Protein AF-A0A1G3ZLN4-F1 (afdb_monomer_lite)

Radius of gyration: 20.68 Å; chains: 1; bounding box: 57×43×52 Å

Secondary structure (DSSP, 8-state):
-PPPP---TTTS---S---EEEEEETT--EEEEEE-TT-S--SB-TT---EEEEEEEEB---TT--S--SSBPTT--EEEEEEEEPBEEEE--TTSEE-TT-EEEETTEEEEE-S-SSEE-SS-TTT-TTEEEE-SSEEEEEE-TTTTTT-SS--BTTB-EEEEEEEEEEPSP-SS---EEEEEEEEEEEE--TTTTSPP-

Foldseek 3Di:
DDDPPCPDPVVPPCLDQFAAPAEAEQLDKDKDKDFDPPDQAPADDPVADKDKWKKWFFAPADPPDPDAGSGGDDVTDIDTWDKAHAHEPEADDQAFFDAARYWHDDPNWIWGFHHDGRDRHPDDLVGDPRIDTDGRRMIMTIDGSCNCVPGPDDADAVRKTKIKMWIKIWGDDDPPDIDIDTPDIHMYIYHYDPCSVPDDD

pLDDT: mean 89.81, std 12.66, range [27.52, 98.12]

Structure (mmCIF, N/CA/C/O backbone):
data_AF-A0A1G3ZLN4-F1
#
_entry.id   AF-A0A1G3ZLN4-F1
#
loop_
_atom_site.group_PDB
_atom_site.id
_atom_site.type_symbol
_atom_site.label_atom_id
_atom_site.label_alt_id
_atom_site.label_comp_id
_atom_site.label_asym_id
_atom_site.label_entity_id
_atom_site.label_seq_id
_atom_site.pdbx_PDB_ins_code
_atom_site.Cartn_x
_atom_site.Cartn_y
_atom_site.Cartn_z
_atom_site.occupancy
_atom_site.B_iso_or_equiv
_atom_site.auth_seq_id
_atom_site.auth_comp_id
_atom_site.auth_asym_id
_atom_site.auth_atom_id
_atom_site.pdbx_PDB_model_num
ATOM 1 N N . MET A 1 1 ? -14.145 9.740 -13.267 1.00 36.47 1 MET A N 1
ATOM 2 C CA . MET A 1 1 ? -14.810 9.042 -12.143 1.00 36.47 1 MET A CA 1
ATOM 3 C C . MET A 1 1 ? -16.168 9.680 -11.892 1.00 36.47 1 MET A C 1
ATOM 5 O O . MET A 1 1 ? -16.215 10.795 -11.383 1.00 36.47 1 MET A O 1
ATOM 9 N N . SER A 1 2 ? -17.258 9.022 -12.290 1.00 27.52 2 SER A N 1
ATOM 10 C CA . SER A 1 2 ? -18.607 9.430 -11.889 1.00 27.52 2 SER A CA 1
ATOM 11 C C . SER A 1 2 ? -18.770 9.134 -10.403 1.00 27.52 2 SER A C 1
ATOM 13 O O . SER A 1 2 ? -18.659 7.986 -9.977 1.00 27.52 2 SER A O 1
ATOM 15 N N . ARG A 1 3 ? -18.984 10.174 -9.606 1.00 48.78 3 ARG A N 1
ATOM 16 C CA . ARG A 1 3 ? -19.384 10.016 -8.208 1.00 48.78 3 ARG A CA 1
ATOM 17 C C . ARG A 1 3 ? -20.861 9.608 -8.211 1.00 48.78 3 ARG A C 1
ATOM 19 O O . ARG A 1 3 ? -21.614 10.122 -9.039 1.00 48.78 3 ARG A O 1
ATOM 26 N N . SER A 1 4 ? -21.250 8.673 -7.344 1.00 50.22 4 SER A N 1
ATOM 27 C CA . SER A 1 4 ? -22.660 8.319 -7.129 1.00 50.22 4 SER A CA 1
ATOM 28 C C . SER A 1 4 ? -23.486 9.594 -6.913 1.00 50.22 4 SER A C 1
ATOM 30 O O . SER A 1 4 ? -23.030 10.518 -6.234 1.00 50.22 4 SER A O 1
ATOM 32 N N . ARG A 1 5 ? -24.676 9.677 -7.518 1.00 46.31 5 ARG A N 1
ATOM 33 C CA . ARG A 1 5 ? -25.608 10.782 -7.264 1.00 46.31 5 ARG A CA 1
ATOM 34 C C . ARG A 1 5 ? -26.068 10.659 -5.814 1.00 46.31 5 ARG A C 1
ATOM 36 O O . ARG A 1 5 ? -26.670 9.651 -5.478 1.00 46.31 5 ARG A O 1
ATOM 43 N N . LEU A 1 6 ? -25.836 11.689 -4.999 1.00 55.72 6 LEU A N 1
ATOM 44 C CA . LEU A 1 6 ? -26.416 11.776 -3.658 1.00 55.72 6 LEU A CA 1
ATOM 45 C C . LEU A 1 6 ? -27.943 11.823 -3.797 1.00 55.72 6 LEU A C 1
ATOM 47 O O . LEU A 1 6 ? -28.491 12.822 -4.269 1.00 55.72 6 LEU A O 1
ATOM 51 N N . VAL A 1 7 ? -28.624 10.721 -3.476 1.00 65.62 7 VAL A N 1
ATOM 52 C CA . VAL A 1 7 ? -30.088 10.609 -3.643 1.00 65.62 7 VAL A CA 1
ATOM 53 C C . VAL A 1 7 ? -30.816 11.134 -2.408 1.00 65.62 7 VAL A C 1
ATOM 55 O O . VAL A 1 7 ? -31.876 11.744 -2.534 1.00 65.62 7 VAL A O 1
ATOM 58 N N . ASN A 1 8 ? -30.239 10.947 -1.219 1.00 62.50 8 ASN A N 1
ATOM 59 C CA . ASN A 1 8 ? -30.830 11.399 0.034 1.00 62.50 8 ASN A CA 1
ATOM 60 C C . ASN A 1 8 ? -29.743 11.830 1.036 1.00 62.50 8 ASN A C 1
ATOM 62 O O . ASN A 1 8 ? -29.129 10.967 1.656 1.00 62.50 8 ASN A O 1
ATOM 66 N N . PRO A 1 9 ? -29.540 13.136 1.277 1.00 58.75 9 PRO A N 1
ATOM 67 C CA . PRO A 1 9 ? -28.515 13.638 2.195 1.00 58.75 9 PRO A CA 1
ATOM 68 C C . PRO A 1 9 ? -28.623 13.146 3.648 1.00 58.75 9 PRO A C 1
ATOM 70 O O . PRO A 1 9 ? -27.661 13.295 4.387 1.00 58.75 9 PRO A O 1
ATOM 73 N N . ALA A 1 10 ? -29.762 12.587 4.075 1.00 56.59 10 ALA A N 1
ATOM 74 C CA . ALA A 1 10 ? -29.946 12.036 5.422 1.00 56.59 10 ALA A CA 1
ATOM 75 C C . ALA A 1 10 ? -29.650 10.525 5.524 1.00 56.59 10 ALA A C 1
ATOM 77 O O . ALA A 1 10 ? -29.449 10.018 6.622 1.00 56.59 10 ALA A O 1
ATOM 78 N N . GLN A 1 11 ? -29.637 9.803 4.398 1.00 48.56 11 GLN A N 1
ATOM 79 C CA . GLN A 1 11 ? -29.387 8.350 4.334 1.00 48.56 11 GLN A CA 1
ATOM 80 C C . GLN A 1 11 ? -28.080 8.002 3.615 1.00 48.56 11 GLN A C 1
ATOM 82 O O . GLN A 1 11 ? -27.517 6.941 3.843 1.00 48.56 11 GLN A O 1
ATOM 87 N N . ASP A 1 12 ? -27.592 8.912 2.777 1.00 46.56 12 ASP A N 1
ATOM 88 C CA . ASP A 1 12 ? -26.319 8.840 2.055 1.00 46.56 12 ASP A CA 1
ATOM 89 C C . ASP A 1 12 ? -25.195 9.531 2.855 1.00 46.56 12 ASP A C 1
ATOM 91 O O . ASP A 1 12 ? -24.197 10.016 2.320 1.00 46.56 12 ASP A O 1
ATOM 95 N N . LEU A 1 13 ? -25.385 9.620 4.176 1.00 50.16 13 LEU A N 1
ATOM 96 C CA . LEU A 1 13 ? -24.311 9.883 5.117 1.00 50.16 13 LEU A CA 1
ATOM 97 C C . LEU A 1 13 ? -23.531 8.577 5.251 1.00 50.16 13 LEU A C 1
ATOM 99 O O . LEU A 1 13 ? -24.061 7.595 5.771 1.00 50.16 13 LEU A O 1
ATOM 103 N N . GLN A 1 14 ? -22.260 8.561 4.840 1.00 53.59 14 GLN A N 1
ATOM 104 C CA . GLN A 1 14 ? -21.322 7.566 5.361 1.00 53.59 14 GLN A CA 1
ATOM 105 C C . GLN A 1 14 ? -21.136 7.826 6.862 1.00 53.59 14 GLN A C 1
ATOM 107 O O . GLN A 1 14 ? -20.207 8.513 7.280 1.00 53.59 14 GLN A O 1
ATOM 112 N N . ALA A 1 15 ? -22.075 7.321 7.661 1.00 53.00 15 ALA A N 1
ATOM 113 C CA . ALA A 1 15 ? -21.984 7.257 9.115 1.00 53.00 15 ALA A CA 1
ATOM 114 C C . ALA A 1 15 ? -21.136 6.057 9.573 1.00 53.00 15 ALA A C 1
ATOM 116 O O . ALA A 1 15 ? -20.899 5.888 10.768 1.00 53.00 15 ALA A O 1
ATOM 117 N N . ASP A 1 16 ? -20.706 5.209 8.633 1.00 63.09 16 ASP A N 1
ATOM 118 C CA . ASP A 1 16 ? -19.844 4.076 8.916 1.00 63.09 16 ASP A CA 1
ATOM 119 C C . ASP A 1 16 ? -18.374 4.493 9.063 1.00 63.09 16 ASP A C 1
ATOM 121 O O . ASP A 1 16 ? -17.913 5.538 8.596 1.00 63.09 16 ASP A O 1
ATOM 125 N N . ALA A 1 17 ? -17.620 3.638 9.744 1.00 70.69 17 ALA A N 1
ATOM 126 C CA . ALA A 1 17 ? -16.188 3.798 9.930 1.00 70.69 17 ALA A CA 1
ATOM 127 C C . ALA A 1 17 ? -15.373 3.462 8.659 1.00 70.69 17 ALA A C 1
ATOM 129 O O . ALA A 1 17 ? -14.142 3.496 8.672 1.00 70.69 17 ALA A O 1
ATOM 130 N N . GLY A 1 18 ? -16.048 3.115 7.557 1.00 80.31 18 GLY A N 1
ATOM 131 C CA . GLY A 1 18 ? -15.472 2.419 6.417 1.00 80.31 18 GLY A CA 1
ATOM 132 C C . GLY A 1 18 ? -15.233 0.923 6.665 1.00 80.31 18 GLY A C 1
ATOM 133 O O . GLY A 1 18 ? -15.514 0.357 7.728 1.00 80.31 18 GLY A O 1
ATOM 134 N N . ALA A 1 19 ? -14.712 0.255 5.638 1.00 87.75 19 ALA A N 1
ATOM 135 C CA . ALA A 1 19 ? -14.291 -1.138 5.724 1.00 87.75 19 ALA A CA 1
ATOM 136 C C . ALA A 1 19 ? -12.927 -1.264 6.419 1.00 87.75 19 ALA A C 1
ATOM 138 O O . ALA A 1 19 ? -12.092 -0.363 6.332 1.00 87.75 19 ALA A O 1
ATOM 139 N N . VAL A 1 20 ? -12.684 -2.412 7.057 1.00 93.00 20 VAL A N 1
ATOM 140 C CA . VAL A 1 20 ? -11.324 -2.812 7.440 1.00 93.00 20 VAL A CA 1
ATOM 141 C C . VAL A 1 20 ? -10.606 -3.199 6.154 1.00 93.00 20 VAL A C 1
ATOM 143 O O . VAL A 1 20 ? -11.048 -4.104 5.449 1.00 93.00 20 VAL A O 1
ATOM 146 N N . LEU A 1 21 ? -9.553 -2.461 5.822 1.00 94.12 21 LEU A N 1
ATOM 147 C CA . LEU A 1 21 ? -8.765 -2.665 4.608 1.00 94.12 21 LEU A CA 1
ATOM 148 C C . LEU A 1 21 ? -7.627 -3.653 4.851 1.00 94.12 21 LEU A C 1
ATOM 150 O O . LEU A 1 21 ? -7.314 -4.462 3.982 1.00 94.12 21 LEU A O 1
ATOM 154 N N . TRP A 1 22 ? -7.044 -3.592 6.048 1.00 94.88 22 TRP A N 1
ATOM 155 C CA . TRP A 1 22 ? -5.987 -4.485 6.498 1.00 94.88 22 TRP A CA 1
ATOM 156 C C . TRP A 1 22 ? -6.225 -4.887 7.945 1.00 94.88 22 TRP A C 1
ATOM 158 O O . TRP A 1 22 ? -6.618 -4.055 8.764 1.00 94.88 22 TRP A O 1
ATOM 168 N N . SER A 1 23 ? -5.949 -6.153 8.238 1.00 95.56 23 SER A N 1
ATOM 169 C CA . SER A 1 23 ? -5.897 -6.697 9.588 1.00 95.56 23 SER A CA 1
ATOM 170 C C . SER A 1 23 ? -4.483 -7.191 9.838 1.00 95.56 23 SER A C 1
ATOM 172 O O . SER A 1 23 ? -3.981 -8.013 9.073 1.00 95.56 23 SER A O 1
ATOM 174 N N . PHE A 1 24 ? -3.868 -6.696 10.903 1.00 94.94 24 PHE A N 1
ATOM 175 C CA . PHE A 1 24 ? -2.499 -6.996 11.295 1.00 94.94 24 PHE A CA 1
ATOM 176 C C . PHE A 1 24 ? -2.466 -7.660 12.654 1.00 94.94 24 PHE A C 1
ATOM 178 O O . PHE A 1 24 ? -3.275 -7.351 13.525 1.00 94.94 24 PHE A O 1
ATOM 185 N N . ILE A 1 25 ? -1.479 -8.512 12.873 1.00 94.62 25 ILE A N 1
ATOM 186 C CA . ILE A 1 25 ? -1.108 -8.941 14.216 1.00 94.62 25 ILE A CA 1
ATOM 187 C C . ILE A 1 25 ? -0.171 -7.882 14.808 1.00 94.62 25 ILE A C 1
ATOM 189 O O . ILE A 1 25 ? 0.702 -7.353 14.124 1.00 94.62 25 ILE A O 1
ATOM 193 N N . LYS A 1 26 ? -0.337 -7.524 16.084 1.00 92.75 26 LYS A N 1
ATOM 194 C CA . LYS A 1 26 ? 0.545 -6.539 16.724 1.00 92.75 26 LYS A CA 1
ATOM 195 C C . LYS A 1 26 ? 2.017 -6.977 16.630 1.00 92.75 26 LYS A C 1
ATOM 197 O O . LYS A 1 26 ? 2.351 -8.103 16.992 1.00 92.75 26 LYS A O 1
ATOM 202 N N . GLY A 1 27 ? 2.877 -6.068 16.164 1.00 90.31 27 GLY A N 1
ATOM 203 C CA . GLY A 1 27 ? 4.290 -6.336 15.872 1.00 90.31 27 GLY A CA 1
ATOM 204 C C . GLY A 1 27 ? 4.569 -6.712 14.412 1.00 90.31 27 GLY A C 1
ATOM 205 O O . GLY A 1 27 ? 5.722 -6.721 13.998 1.00 90.31 27 GLY A O 1
ATOM 206 N N . GLU A 1 28 ? 3.543 -6.976 13.603 1.00 91.81 28 GLU A N 1
ATOM 207 C CA . GLU A 1 28 ? 3.705 -7.310 12.189 1.00 91.81 28 GLU A CA 1
ATOM 208 C C . GLU A 1 28 ? 4.162 -6.097 11.363 1.00 91.81 28 GLU A C 1
ATOM 210 O O . GLU A 1 28 ? 3.645 -4.989 11.509 1.00 91.81 28 GLU A O 1
ATOM 215 N N . GLN A 1 29 ? 5.132 -6.319 10.472 1.00 93.12 29 GLN A N 1
ATOM 216 C CA . GLN A 1 29 ? 5.627 -5.325 9.522 1.00 93.12 29 GLN A CA 1
ATOM 217 C C . GLN A 1 29 ? 5.405 -5.829 8.098 1.00 93.12 29 GLN A C 1
ATOM 219 O O . GLN A 1 29 ? 5.916 -6.883 7.721 1.00 93.12 29 GLN A O 1
ATOM 224 N N . LEU A 1 30 ? 4.678 -5.058 7.291 1.00 94.31 30 LEU A N 1
ATOM 225 C CA . LEU A 1 30 ? 4.326 -5.438 5.923 1.00 94.31 30 LEU A CA 1
ATOM 226 C C . LEU A 1 30 ? 4.358 -4.245 4.969 1.00 94.31 30 LEU A C 1
ATOM 228 O O . LEU A 1 30 ? 4.248 -3.085 5.367 1.00 94.31 30 LEU A O 1
ATOM 232 N N . GLU A 1 31 ? 4.468 -4.549 3.680 1.00 95.75 31 GLU A N 1
ATOM 233 C CA . GLU A 1 31 ? 4.374 -3.576 2.597 1.00 95.75 31 GLU A CA 1
ATOM 234 C C . GLU A 1 31 ? 3.305 -4.015 1.589 1.00 95.75 31 GLU A C 1
ATOM 236 O O . GLU A 1 31 ? 3.304 -5.165 1.149 1.00 95.75 31 GLU A O 1
ATOM 241 N N . PHE A 1 32 ? 2.407 -3.102 1.202 1.00 95.25 32 PHE A N 1
ATOM 242 C CA . PHE A 1 32 ? 1.318 -3.390 0.263 1.00 95.25 32 PHE A CA 1
ATOM 243 C C . PHE A 1 32 ? 1.392 -2.522 -0.993 1.00 95.25 32 PHE A C 1
ATOM 245 O O . PHE A 1 32 ? 1.467 -1.295 -0.881 1.00 95.25 32 PHE A O 1
ATOM 252 N N . PRO A 1 33 ? 1.298 -3.116 -2.195 1.00 95.00 33 PRO A N 1
ATOM 253 C CA . PRO A 1 33 ? 1.197 -2.356 -3.429 1.00 95.00 33 PRO A CA 1
ATOM 254 C C . PRO A 1 33 ? -0.212 -1.772 -3.605 1.00 95.00 33 PRO A C 1
ATOM 256 O O . PRO A 1 33 ? -1.218 -2.467 -3.469 1.00 95.00 33 PRO A O 1
ATOM 259 N N . ILE A 1 34 ? -0.284 -0.502 -3.995 1.00 94.25 34 ILE A N 1
ATOM 260 C CA . ILE A 1 34 ? -1.510 0.201 -4.378 1.00 94.25 34 ILE A CA 1
ATOM 261 C C . ILE A 1 34 ? -1.349 0.664 -5.824 1.00 94.25 34 ILE A C 1
ATOM 263 O O . ILE A 1 34 ? -0.404 1.380 -6.156 1.00 94.25 34 ILE A O 1
ATOM 267 N N . THR A 1 35 ? -2.284 0.261 -6.688 1.00 94.00 35 THR A N 1
ATOM 268 C CA . THR A 1 35 ? -2.327 0.713 -8.086 1.00 94.00 35 THR A CA 1
ATOM 269 C C . THR A 1 35 ? -3.218 1.945 -8.202 1.00 94.00 35 THR A C 1
ATOM 271 O O . THR A 1 35 ? -4.403 1.904 -7.874 1.00 94.00 35 THR A O 1
ATOM 274 N N . LEU A 1 36 ? -2.653 3.043 -8.689 1.00 93.81 36 LEU A N 1
ATOM 275 C CA . LEU A 1 36 ? -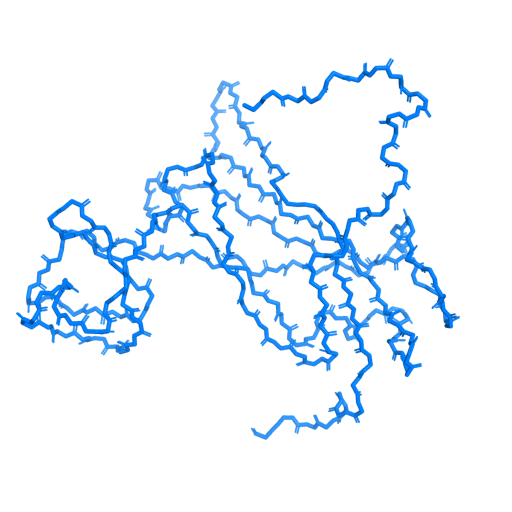3.302 4.340 -8.822 1.00 93.81 36 LEU A CA 1
ATOM 276 C C . LEU A 1 36 ? -3.796 4.508 -10.258 1.00 93.81 36 LEU A C 1
ATOM 278 O O . LEU A 1 36 ? -3.099 5.034 -11.115 1.00 93.81 36 LEU A O 1
ATOM 282 N N . SER A 1 37 ? -5.015 4.062 -10.547 1.00 89.12 37 SER A N 1
ATOM 283 C CA . SER A 1 37 ? -5.562 4.069 -11.917 1.00 89.12 37 SER A CA 1
ATOM 284 C C . SER A 1 37 ? -5.741 5.460 -12.542 1.00 89.12 37 SER A C 1
ATOM 286 O O . SER A 1 37 ? -5.965 5.562 -13.743 1.00 89.12 37 SER A O 1
ATOM 288 N N . PHE A 1 38 ? -5.664 6.523 -11.742 1.00 86.81 38 PHE A N 1
ATOM 289 C CA . PHE A 1 38 ? -5.805 7.915 -12.175 1.00 86.81 38 PHE A CA 1
ATOM 290 C C . PHE A 1 38 ? -4.463 8.632 -12.388 1.00 86.81 38 PHE A C 1
ATOM 292 O O . PHE A 1 38 ? -4.465 9.801 -12.765 1.00 86.81 38 PHE A O 1
ATOM 299 N N . ILE A 1 39 ? -3.342 7.956 -12.125 1.00 89.38 39 ILE A N 1
ATOM 300 C CA . ILE A 1 39 ? -1.985 8.442 -12.378 1.00 89.38 39 ILE A CA 1
ATOM 301 C C . ILE A 1 39 ? -1.350 7.493 -13.393 1.00 89.38 39 ILE A C 1
ATOM 303 O O . ILE A 1 39 ? -1.500 6.280 -13.281 1.00 89.38 39 ILE A O 1
ATOM 307 N N . GLU A 1 40 ? -0.661 8.029 -14.396 1.00 90.88 40 GLU A N 1
ATOM 308 C CA . GLU A 1 40 ? 0.018 7.211 -15.413 1.00 90.88 40 GLU A CA 1
ATOM 309 C C . GLU A 1 40 ? 1.383 6.718 -14.916 1.00 90.88 40 GLU A C 1
ATOM 311 O O . GLU A 1 40 ? 1.739 5.555 -15.102 1.00 90.88 40 GLU A O 1
ATOM 316 N N . ASP A 1 41 ? 2.109 7.589 -14.214 1.00 93.12 41 ASP A N 1
ATOM 317 C CA . ASP A 1 41 ? 3.431 7.325 -13.659 1.00 93.12 41 ASP A CA 1
ATOM 318 C C . ASP A 1 41 ? 3.504 7.840 -12.213 1.00 93.12 41 ASP A C 1
ATOM 320 O O . ASP A 1 41 ? 3.303 9.025 -11.949 1.00 93.12 41 ASP A O 1
ATOM 324 N N . ALA A 1 42 ? 3.777 6.943 -11.266 1.00 94.06 42 ALA A N 1
ATOM 325 C CA . ALA A 1 42 ? 3.983 7.231 -9.847 1.00 94.06 42 ALA A CA 1
ATOM 326 C C . ALA A 1 42 ? 5.446 7.005 -9.413 1.00 94.06 42 ALA A C 1
ATOM 328 O O . ALA A 1 42 ? 5.747 7.013 -8.218 1.00 94.06 42 ALA A O 1
ATOM 329 N N . THR A 1 43 ? 6.360 6.779 -10.359 1.00 94.69 43 THR A N 1
ATOM 330 C CA . THR A 1 43 ? 7.776 6.532 -10.083 1.00 94.69 43 THR A CA 1
ATOM 331 C C . THR A 1 43 ? 8.505 7.780 -9.589 1.00 94.69 43 THR A C 1
ATOM 333 O O . THR A 1 43 ? 8.070 8.920 -9.766 1.00 94.69 43 THR A O 1
ATOM 336 N N . VAL A 1 44 ? 9.640 7.568 -8.927 1.00 92.06 44 VAL A N 1
ATOM 337 C CA . VAL A 1 44 ? 10.547 8.645 -8.537 1.00 92.06 44 VAL A CA 1
ATOM 338 C C . VAL A 1 44 ? 11.247 9.162 -9.787 1.00 92.06 44 VAL A C 1
ATOM 340 O O . VAL A 1 44 ? 12.143 8.511 -10.319 1.00 92.06 44 VAL A O 1
ATOM 343 N N . GLN A 1 45 ? 10.851 10.350 -10.232 1.00 85.94 45 GLN A N 1
ATOM 344 C CA . GLN A 1 45 ? 11.532 11.098 -11.284 1.00 85.94 45 GLN A CA 1
ATOM 345 C C . GLN A 1 45 ? 11.565 12.586 -10.924 1.00 85.94 45 GLN A C 1
ATOM 347 O O . GLN A 1 45 ? 10.645 13.057 -10.256 1.00 85.94 45 GLN A O 1
ATOM 352 N N . PRO A 1 46 ? 12.557 13.358 -11.404 1.00 80.81 46 PRO A N 1
ATOM 353 C CA . PRO A 1 46 ? 12.598 14.811 -11.198 1.00 80.81 46 PRO A CA 1
ATOM 354 C C . PRO A 1 46 ? 11.359 15.551 -11.734 1.00 80.81 46 PRO A C 1
ATOM 356 O O . PRO A 1 46 ? 10.980 16.605 -11.226 1.00 80.81 46 PRO A O 1
ATOM 359 N N . SER A 1 47 ? 10.727 14.994 -12.768 1.00 79.62 47 SER A N 1
ATOM 360 C CA . SER A 1 47 ? 9.484 15.477 -13.375 1.00 79.62 47 SER A CA 1
ATOM 361 C C . SER A 1 47 ? 8.224 15.078 -12.593 1.00 79.62 47 SER A C 1
ATOM 363 O O . SER A 1 47 ? 7.156 15.629 -12.849 1.00 79.62 47 SER A O 1
ATOM 365 N N . ASN A 1 48 ? 8.325 14.141 -11.642 1.00 83.50 48 ASN A N 1
ATOM 366 C CA . ASN A 1 48 ? 7.201 13.551 -10.919 1.00 83.50 48 ASN A CA 1
ATOM 367 C C . ASN A 1 48 ? 7.207 13.956 -9.434 1.00 83.50 48 ASN A C 1
ATOM 369 O O . ASN A 1 48 ? 7.732 13.253 -8.558 1.00 83.50 48 ASN A O 1
ATOM 373 N N . ASN A 1 49 ? 6.558 15.089 -9.161 1.00 86.75 49 ASN A N 1
ATOM 374 C CA . ASN A 1 49 ? 6.569 15.760 -7.858 1.00 86.75 49 ASN A CA 1
ATOM 375 C C . ASN A 1 49 ? 5.230 15.675 -7.109 1.00 86.75 49 ASN A C 1
ATOM 377 O O . ASN A 1 49 ? 4.890 16.582 -6.352 1.00 86.75 49 ASN A O 1
ATOM 381 N N . TYR A 1 50 ? 4.449 14.611 -7.324 1.00 92.44 50 TYR A N 1
ATOM 382 C CA . TYR A 1 50 ? 3.259 14.371 -6.506 1.00 92.44 50 TYR A CA 1
ATOM 383 C C . TYR A 1 50 ? 3.660 14.151 -5.041 1.00 92.44 50 TYR A C 1
ATOM 385 O O . TYR A 1 50 ? 4.625 13.438 -4.750 1.00 92.44 50 TYR A O 1
ATOM 393 N N . ALA A 1 51 ? 2.894 14.733 -4.122 1.00 94.00 51 ALA A N 1
ATOM 394 C CA . ALA A 1 51 ? 3.027 14.482 -2.695 1.00 94.00 51 ALA A CA 1
ATOM 395 C C . ALA A 1 51 ? 2.113 13.320 -2.295 1.00 94.00 51 ALA A C 1
ATOM 397 O O . ALA A 1 51 ? 0.925 13.329 -2.615 1.00 94.00 51 ALA A O 1
ATOM 398 N N . TYR A 1 52 ? 2.670 12.330 -1.600 1.00 95.75 52 TYR A N 1
ATOM 399 C CA . TYR A 1 52 ? 1.951 11.150 -1.123 1.00 95.75 52 TYR A CA 1
ATOM 400 C C . TYR A 1 52 ? 1.955 11.168 0.401 1.00 95.75 52 TYR A C 1
ATOM 402 O O . TYR A 1 52 ? 3.016 11.147 1.018 1.00 95.75 52 TYR A O 1
ATOM 410 N N . GLU A 1 53 ? 0.772 11.197 1.000 1.00 96.88 53 GLU A N 1
ATOM 411 C CA . GLU A 1 53 ? 0.592 11.265 2.445 1.00 96.88 53 GLU A CA 1
ATOM 412 C C . GLU A 1 53 ? -0.337 10.132 2.867 1.00 96.88 53 GLU A C 1
ATOM 414 O O . GLU A 1 53 ? -1.509 10.104 2.498 1.00 96.88 53 GLU A O 1
ATOM 419 N N . ALA A 1 54 ? 0.187 9.180 3.629 1.00 97.38 54 ALA A N 1
ATOM 420 C CA . ALA A 1 54 ? -0.590 8.089 4.190 1.00 97.38 54 ALA A CA 1
ATOM 421 C C . ALA A 1 54 ? -0.592 8.222 5.708 1.00 97.38 54 ALA A C 1
ATOM 423 O O . ALA A 1 54 ? 0.474 8.291 6.314 1.00 97.38 54 ALA A O 1
ATOM 424 N N . VAL A 1 55 ? -1.771 8.283 6.321 1.00 96.88 55 VAL A N 1
ATOM 425 C CA . VAL A 1 55 ? -1.898 8.521 7.762 1.00 96.88 55 VAL A CA 1
ATOM 426 C C . VAL A 1 55 ? -2.868 7.523 8.369 1.00 96.88 55 VAL A C 1
ATOM 428 O O . VAL A 1 55 ? -3.946 7.281 7.823 1.00 96.88 55 VAL A O 1
ATOM 431 N N . ILE A 1 56 ? -2.479 6.972 9.517 1.00 97.25 56 ILE A N 1
ATOM 432 C CA . ILE A 1 56 ? -3.370 6.268 10.432 1.00 97.25 56 ILE A CA 1
ATOM 433 C C . ILE A 1 56 ? -3.652 7.181 11.621 1.00 97.25 56 ILE A C 1
ATOM 435 O O . ILE A 1 56 ? -2.726 7.719 12.223 1.00 97.25 56 ILE A O 1
ATOM 439 N N . VAL A 1 57 ? -4.922 7.330 11.976 1.00 96.88 57 VAL A N 1
ATOM 440 C CA . VAL A 1 57 ? -5.366 8.028 13.184 1.00 96.88 57 VAL A CA 1
ATOM 441 C C . VAL A 1 57 ? -6.018 7.015 14.111 1.00 96.88 57 VAL A C 1
ATOM 443 O O . VAL A 1 57 ? -6.938 6.313 13.695 1.00 96.88 57 VAL A O 1
ATOM 446 N N . GLU A 1 58 ? -5.563 6.937 15.357 1.00 97.81 58 GLU A N 1
ATOM 447 C CA . GLU A 1 58 ? -6.150 6.065 16.375 1.00 97.81 58 GLU A CA 1
ATOM 448 C C . GLU A 1 58 ? -7.674 6.276 16.469 1.00 97.81 58 GLU A C 1
ATOM 450 O O . GLU A 1 58 ? -8.170 7.400 16.620 1.00 97.81 58 GLU A O 1
ATOM 455 N N . ALA A 1 59 ? -8.434 5.187 16.351 1.00 97.12 59 ALA A N 1
ATOM 456 C CA . ALA A 1 59 ? -9.877 5.226 16.537 1.00 97.12 59 ALA A CA 1
ATOM 457 C C . ALA A 1 59 ? -10.219 5.279 18.033 1.00 97.12 59 ALA A C 1
ATOM 459 O O . ALA A 1 59 ? -9.406 4.904 18.875 1.00 97.12 59 ALA A O 1
ATOM 460 N N . GLN A 1 60 ? -11.433 5.709 18.376 1.00 96.94 60 GLN A N 1
ATOM 461 C CA . GLN A 1 60 ? -11.924 5.743 19.754 1.00 96.94 60 GLN A CA 1
ATOM 462 C C . GLN A 1 60 ? -12.214 4.321 20.257 1.00 96.94 60 GLN A C 1
ATOM 464 O O . GLN A 1 60 ? -13.361 3.892 20.375 1.00 96.94 60 GLN A O 1
ATOM 469 N N . ASN A 1 61 ? -11.147 3.565 20.490 1.00 97.12 61 ASN A N 1
ATOM 470 C CA . ASN A 1 61 ? -11.200 2.192 20.950 1.00 97.12 61 ASN A CA 1
ATOM 471 C C . ASN A 1 61 ? -11.661 2.135 22.412 1.00 97.12 61 ASN A C 1
ATOM 473 O O . ASN A 1 61 ? -11.311 2.990 23.226 1.00 97.12 61 ASN A O 1
ATOM 477 N N . THR A 1 62 ? -12.406 1.089 22.763 1.00 96.25 62 THR A N 1
ATOM 478 C CA . THR A 1 62 ? -12.793 0.798 24.152 1.00 96.25 62 THR A CA 1
ATOM 479 C C . THR A 1 62 ? -12.354 -0.604 24.552 1.00 96.25 62 THR A C 1
ATOM 481 O O . THR A 1 62 ? -12.349 -1.523 23.731 1.00 96.25 62 THR A O 1
ATOM 484 N N . VAL A 1 63 ? -11.989 -0.787 25.822 1.00 94.75 63 VAL A N 1
ATOM 485 C CA . VAL A 1 63 ? -11.601 -2.100 26.357 1.00 94.75 63 VAL A CA 1
ATOM 486 C C . VAL A 1 63 ? -12.769 -3.079 26.212 1.00 94.75 63 VAL A C 1
ATOM 488 O O . VAL A 1 63 ? -13.879 -2.789 26.649 1.00 94.75 63 VAL A O 1
ATOM 491 N N . GLY A 1 64 ? -12.515 -4.240 25.605 1.00 92.75 64 GLY A N 1
ATOM 492 C CA . GLY A 1 64 ? -13.540 -5.268 25.394 1.00 92.75 64 GLY A CA 1
ATOM 493 C C . GLY A 1 64 ? -14.543 -4.958 24.277 1.00 92.75 64 GLY A C 1
ATOM 494 O O . GLY A 1 64 ? -15.622 -5.548 24.265 1.00 92.75 64 GLY A O 1
ATOM 495 N N . GLN A 1 65 ? -14.228 -4.035 23.359 1.00 92.38 65 GLN A N 1
ATOM 496 C CA . GLN A 1 65 ? -15.134 -3.685 22.263 1.00 92.38 65 GLN A CA 1
ATOM 497 C C . GLN A 1 65 ? -15.476 -4.884 21.370 1.00 92.38 65 GLN A C 1
ATOM 499 O O . GLN A 1 65 ? -14.608 -5.657 20.971 1.00 92.38 65 GLN A O 1
ATOM 504 N N . THR A 1 66 ? -16.753 -4.997 21.013 1.00 88.62 66 THR A N 1
ATOM 505 C CA . THR A 1 66 ? -17.274 -6.019 20.088 1.00 88.62 66 THR A CA 1
ATOM 506 C C . THR A 1 66 ? -17.616 -5.445 18.716 1.00 88.62 66 THR A C 1
ATOM 508 O O . THR A 1 66 ? -17.902 -6.184 17.776 1.00 88.62 66 THR A O 1
ATOM 511 N N . THR A 1 67 ? -17.584 -4.119 18.589 1.00 90.38 67 THR A N 1
ATOM 512 C CA . THR A 1 67 ? -17.917 -3.384 17.371 1.00 90.38 67 THR A CA 1
ATOM 513 C C . THR A 1 67 ? -16.808 -2.410 17.015 1.00 90.38 67 THR A C 1
ATOM 515 O O . THR A 1 67 ? -16.133 -1.869 17.890 1.00 90.38 67 THR A O 1
ATOM 518 N N . LYS A 1 68 ? -16.664 -2.146 15.717 1.00 91.94 68 LYS A N 1
ATOM 519 C CA . LYS A 1 68 ? -15.718 -1.163 15.185 1.00 91.94 68 LYS A CA 1
ATOM 520 C C . LYS A 1 68 ? -16.084 0.254 15.653 1.00 91.94 68 LYS A C 1
ATOM 522 O O . LYS A 1 68 ? -17.255 0.620 15.528 1.00 91.94 68 LYS A O 1
ATOM 527 N N . PRO A 1 69 ? -15.123 1.058 16.144 1.00 93.75 69 PRO A N 1
ATOM 528 C CA . PRO A 1 69 ? -15.373 2.459 16.468 1.00 93.75 69 PRO A CA 1
ATOM 529 C C . PRO A 1 69 ? -15.768 3.270 15.231 1.00 93.75 69 PRO A C 1
ATOM 531 O O . PRO A 1 69 ? -15.237 3.047 14.146 1.00 93.75 69 PRO A O 1
ATOM 534 N N . THR A 1 70 ? -16.648 4.255 15.401 1.00 92.75 70 THR A N 1
ATOM 535 C CA . THR A 1 70 ? -17.099 5.163 14.326 1.00 92.75 70 THR A CA 1
ATOM 536 C C . THR A 1 70 ? -16.494 6.563 14.425 1.00 92.75 70 THR A C 1
ATOM 538 O O . THR A 1 70 ? -16.747 7.414 13.576 1.00 92.75 70 THR A O 1
ATOM 541 N N . THR A 1 71 ? -15.697 6.818 15.460 1.00 93.00 71 THR A N 1
ATOM 542 C CA . THR A 1 71 ? -15.105 8.121 15.775 1.00 93.00 71 THR A CA 1
ATOM 543 C C . THR A 1 71 ? -13.611 7.984 16.036 1.00 93.00 71 THR A C 1
ATOM 545 O O . THR A 1 71 ? -13.139 6.946 16.500 1.00 93.00 71 THR A O 1
ATOM 548 N N . ILE A 1 72 ? -12.857 9.041 15.733 1.00 94.44 72 ILE A N 1
ATOM 549 C CA . ILE A 1 72 ? -11.439 9.143 16.097 1.00 94.44 72 ILE A CA 1
ATOM 550 C C . ILE A 1 72 ? -11.293 9.312 17.611 1.00 94.44 72 ILE A C 1
ATOM 552 O O . ILE A 1 72 ? -12.139 9.948 18.245 1.00 94.44 72 ILE A O 1
ATOM 556 N N . GLN A 1 73 ? -10.211 8.791 18.185 1.00 96.56 73 GLN A N 1
ATOM 557 C CA . GLN A 1 73 ? -9.868 9.078 19.574 1.00 96.56 73 GLN A CA 1
ATOM 558 C C . GLN A 1 73 ? -9.552 10.580 19.701 1.00 96.56 73 GLN A C 1
ATOM 560 O O . GLN A 1 73 ? -8.735 11.098 18.931 1.00 96.56 73 GLN A O 1
ATOM 565 N N . PRO A 1 74 ? -10.171 11.319 20.640 1.00 94.94 74 PRO A N 1
ATOM 566 C CA . PRO A 1 74 ? -9.788 12.703 20.902 1.00 94.94 74 PRO A CA 1
ATOM 567 C C . PRO A 1 74 ? -8.305 12.789 21.278 1.00 94.94 74 PRO A C 1
ATOM 569 O O . PRO A 1 74 ? -7.865 12.097 22.193 1.00 94.94 74 PRO A O 1
ATOM 572 N N . ALA A 1 75 ? -7.541 13.619 20.558 1.00 92.94 75 ALA A N 1
ATOM 573 C CA . ALA A 1 75 ? -6.075 13.671 20.653 1.00 92.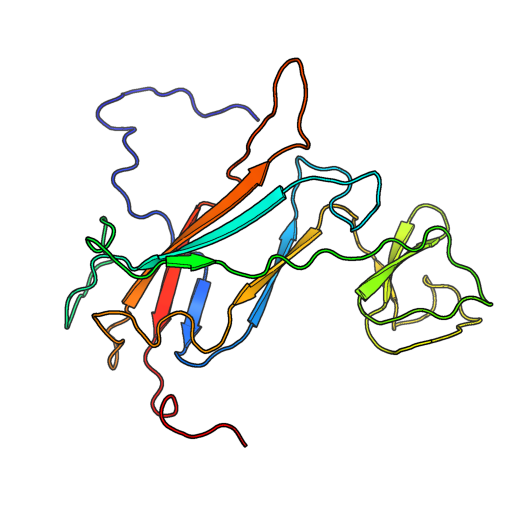94 75 ALA A CA 1
ATOM 574 C C . ALA A 1 75 ? -5.381 12.305 20.442 1.00 92.94 75 ALA A C 1
ATOM 576 O O . ALA A 1 75 ? -4.296 12.071 20.971 1.00 92.94 75 ALA A O 1
ATOM 577 N N . GLY A 1 76 ? -6.012 11.415 19.669 1.00 93.31 76 GLY A N 1
ATOM 578 C CA . GLY A 1 76 ? -5.479 10.105 19.321 1.00 93.31 76 GLY A CA 1
ATOM 579 C C . GLY A 1 76 ? -4.165 10.190 18.557 1.00 93.31 76 GLY A C 1
ATOM 580 O O . GLY A 1 76 ? -3.882 11.175 17.864 1.00 93.31 76 GLY A O 1
ATOM 581 N N . VAL A 1 77 ? -3.368 9.131 18.674 1.00 97.00 77 VAL A N 1
ATOM 582 C CA . VAL A 1 77 ? -2.073 9.038 17.997 1.00 97.00 77 VAL A CA 1
ATOM 583 C C . VAL A 1 77 ? -2.266 9.110 16.479 1.00 97.00 77 VAL A C 1
ATOM 585 O O . VAL A 1 77 ? -3.128 8.434 15.915 1.00 97.00 77 VAL A O 1
ATOM 588 N N . GLN A 1 78 ? -1.445 9.927 15.815 1.00 96.62 78 GLN A N 1
ATOM 589 C CA . GLN A 1 78 ? -1.372 10.002 14.357 1.00 96.62 78 GLN A CA 1
ATOM 590 C C . GLN A 1 78 ? -0.038 9.436 13.889 1.00 96.62 78 GLN A C 1
ATOM 592 O O . GLN A 1 78 ? 1.022 9.903 14.308 1.00 96.62 78 GLN A O 1
ATOM 597 N N . THR A 1 79 ? -0.099 8.460 12.993 1.00 96.25 79 THR A N 1
ATOM 598 C CA . THR A 1 79 ? 1.077 7.785 12.451 1.00 96.25 79 THR A CA 1
ATOM 599 C C . THR A 1 79 ? 1.118 7.999 10.946 1.00 96.25 79 THR A C 1
ATOM 601 O O . THR A 1 79 ? 0.290 7.459 10.210 1.00 96.25 79 THR A O 1
ATOM 604 N N . THR A 1 80 ? 2.092 8.782 10.483 1.00 96.88 80 THR A N 1
ATOM 605 C CA . THR A 1 80 ? 2.388 8.922 9.054 1.00 96.88 80 THR A CA 1
ATOM 606 C C . THR A 1 80 ? 3.162 7.700 8.580 1.00 96.88 80 THR A C 1
ATOM 608 O O . THR A 1 80 ? 4.222 7.380 9.115 1.00 96.88 80 THR A O 1
ATOM 611 N N . LEU A 1 81 ? 2.626 7.019 7.574 1.00 97.12 81 LEU A N 1
ATOM 612 C CA . LEU A 1 81 ? 3.242 5.857 6.953 1.00 97.12 81 LEU A CA 1
ATOM 613 C C . LEU A 1 81 ? 4.160 6.268 5.807 1.00 97.12 81 LEU A C 1
ATOM 615 O O . LEU A 1 81 ? 3.903 7.236 5.086 1.00 97.12 81 LEU A O 1
ATOM 619 N N . THR A 1 82 ? 5.201 5.470 5.587 1.00 97.38 82 THR A N 1
ATOM 620 C CA . THR A 1 82 ? 6.062 5.629 4.418 1.00 97.38 82 THR A CA 1
ATOM 621 C C . THR A 1 82 ? 5.335 5.127 3.176 1.00 97.38 82 THR A C 1
ATOM 623 O O . THR A 1 82 ? 4.902 3.974 3.108 1.00 97.38 82 THR A O 1
ATOM 626 N N . VAL A 1 83 ? 5.242 5.988 2.162 1.00 97.00 83 VAL A N 1
ATOM 627 C CA . VAL A 1 83 ? 4.800 5.614 0.815 1.00 97.00 83 VAL A CA 1
ATOM 628 C C . VAL A 1 83 ? 6.034 5.489 -0.070 1.00 97.00 83 VAL A C 1
ATOM 630 O O . VAL A 1 83 ? 6.577 6.481 -0.559 1.00 97.00 83 VAL A O 1
ATOM 633 N N . ARG A 1 84 ? 6.503 4.258 -0.270 1.00 96.31 84 ARG A N 1
ATOM 634 C CA . ARG A 1 84 ? 7.637 3.969 -1.143 1.00 96.31 84 ARG A CA 1
ATOM 635 C C . ARG A 1 84 ? 7.195 4.024 -2.604 1.00 96.31 84 ARG A C 1
ATOM 637 O O . ARG A 1 84 ? 6.211 3.408 -3.012 1.00 96.31 84 ARG A O 1
ATOM 644 N N . ARG A 1 85 ? 7.973 4.739 -3.410 1.00 95.00 85 ARG A N 1
ATOM 645 C CA . ARG A 1 85 ? 7.836 4.801 -4.870 1.00 95.00 85 ARG A CA 1
ATOM 646 C C . ARG A 1 85 ? 8.990 4.039 -5.513 1.00 95.00 85 ARG A C 1
ATOM 648 O O . ARG A 1 85 ? 10.076 3.968 -4.942 1.00 95.00 85 ARG A O 1
ATOM 655 N N . THR A 1 86 ? 8.753 3.450 -6.678 1.00 94.12 86 THR A N 1
ATOM 656 C CA . THR A 1 86 ? 9.794 2.766 -7.464 1.00 94.12 86 THR A CA 1
ATOM 657 C C . THR A 1 86 ? 10.528 3.747 -8.364 1.00 94.12 86 THR A C 1
ATOM 659 O O . THR A 1 86 ? 9.982 4.789 -8.715 1.00 94.12 86 THR A O 1
ATOM 662 N N . THR A 1 87 ? 11.744 3.407 -8.779 1.00 94.94 87 THR A N 1
ATOM 663 C CA . THR A 1 87 ? 12.550 4.240 -9.681 1.00 94.94 87 THR A CA 1
ATOM 664 C C . THR A 1 87 ? 12.498 3.671 -11.094 1.00 94.94 87 THR A C 1
ATOM 666 O O . THR A 1 87 ? 12.779 2.488 -11.286 1.00 94.94 87 THR A O 1
ATOM 669 N N . LEU A 1 88 ? 12.154 4.498 -12.085 1.00 95.31 88 LEU A N 1
ATOM 670 C CA . LEU A 1 88 ? 12.304 4.145 -13.498 1.00 95.31 88 LEU A CA 1
ATOM 671 C C . LEU A 1 88 ? 13.712 4.528 -13.963 1.00 95.31 88 LEU A C 1
ATOM 673 O O . LEU A 1 88 ? 14.081 5.698 -13.918 1.00 95.31 88 LEU A O 1
ATOM 677 N N . ILE A 1 89 ? 14.477 3.549 -14.441 1.00 94.44 89 ILE A N 1
ATOM 678 C CA . ILE A 1 89 ? 15.836 3.757 -14.964 1.00 94.44 89 ILE A CA 1
ATOM 679 C C . ILE A 1 89 ? 15.820 4.147 -16.450 1.00 94.44 89 ILE A C 1
ATOM 681 O O . ILE A 1 89 ? 16.764 4.749 -16.953 1.00 94.44 89 ILE A O 1
ATOM 685 N N . GLY A 1 90 ? 14.727 3.848 -17.157 1.00 93.88 90 GLY A N 1
ATOM 686 C CA . GLY A 1 90 ? 14.575 4.083 -18.592 1.00 93.88 90 GLY A CA 1
ATOM 687 C C . GLY A 1 90 ? 14.665 2.781 -19.381 1.00 93.88 90 GLY A C 1
ATOM 688 O O . GLY A 1 90 ? 14.234 1.735 -18.900 1.00 93.88 90 GLY A O 1
ATOM 689 N N . THR A 1 91 ? 15.186 2.828 -20.607 1.00 96.75 91 THR A N 1
ATOM 690 C CA . THR A 1 91 ? 15.307 1.635 -21.458 1.00 96.75 91 THR A CA 1
ATOM 691 C C . THR A 1 91 ? 16.341 0.659 -20.899 1.00 96.75 91 THR A C 1
ATOM 693 O O . THR A 1 91 ? 17.426 1.063 -20.481 1.00 96.75 91 THR A O 1
ATOM 696 N N . TRP A 1 92 ? 16.014 -0.633 -20.902 1.00 97.25 92 TRP A N 1
ATOM 697 C CA . TRP A 1 92 ? 16.937 -1.684 -20.481 1.00 97.25 92 TRP A CA 1
ATOM 698 C C . TRP A 1 92 ? 18.215 -1.698 -21.336 1.00 97.25 92 TRP A C 1
ATOM 700 O O . TRP A 1 92 ? 18.177 -1.474 -22.547 1.00 97.25 92 TRP A O 1
ATOM 710 N N . SER A 1 93 ? 19.342 -2.001 -20.699 1.00 95.88 93 SER A N 1
ATOM 711 C CA . SER A 1 93 ? 20.668 -2.078 -21.295 1.00 95.88 93 SER A CA 1
ATOM 712 C C . SER A 1 93 ? 21.482 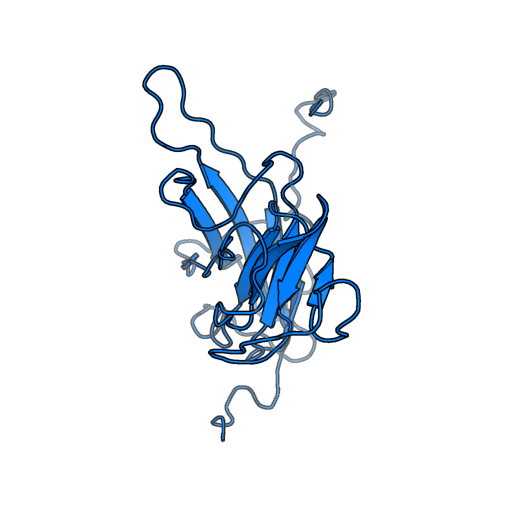-3.182 -20.629 1.00 95.88 93 SER A C 1
ATOM 714 O O . SER A 1 93 ? 21.577 -3.241 -19.406 1.00 95.88 93 SER A O 1
ATOM 716 N N . ALA A 1 94 ? 22.144 -4.006 -21.442 1.00 95.19 94 ALA A N 1
ATOM 717 C CA . ALA A 1 94 ? 22.934 -5.142 -20.968 1.00 95.19 94 ALA A CA 1
ATOM 718 C C . ALA A 1 94 ? 24.197 -4.759 -20.169 1.00 95.19 94 ALA A C 1
ATOM 720 O O . ALA A 1 94 ? 24.842 -5.624 -19.585 1.00 95.19 94 ALA A O 1
ATOM 721 N N . VAL A 1 95 ? 24.587 -3.479 -20.183 1.00 94.06 95 VAL A N 1
ATOM 722 C CA . VAL A 1 95 ? 25.814 -2.975 -19.533 1.00 94.06 95 VAL A CA 1
ATOM 723 C C . VAL A 1 95 ? 25.540 -2.123 -18.293 1.00 94.06 95 VAL A C 1
ATOM 725 O O . VAL A 1 95 ? 26.478 -1.714 -17.614 1.00 94.06 95 VAL A O 1
ATOM 728 N N . VAL A 1 96 ? 24.271 -1.828 -18.002 1.00 94.44 96 VAL A N 1
ATOM 729 C CA . VAL A 1 96 ? 23.874 -1.054 -16.820 1.00 94.44 96 VAL A CA 1
ATOM 730 C C . VAL A 1 96 ? 23.650 -2.005 -15.649 1.00 94.44 96 VAL A C 1
ATOM 732 O O . VAL A 1 96 ? 23.159 -3.120 -15.816 1.00 94.44 96 VAL A O 1
ATOM 735 N N . ALA A 1 97 ? 24.038 -1.559 -14.458 1.00 94.81 97 ALA A N 1
ATOM 736 C CA . ALA A 1 97 ? 23.822 -2.284 -13.219 1.00 94.81 97 ALA A CA 1
ATOM 737 C C . ALA A 1 97 ? 22.480 -1.866 -12.597 1.00 94.81 97 ALA A C 1
ATOM 739 O O . ALA A 1 97 ? 22.258 -0.678 -12.374 1.00 94.81 97 ALA A O 1
ATOM 740 N N . TYR A 1 98 ? 21.618 -2.838 -12.301 1.00 95.75 98 TYR A N 1
ATOM 741 C CA . TYR A 1 98 ? 20.271 -2.631 -11.768 1.00 95.75 98 TYR A CA 1
ATOM 742 C C . TYR A 1 98 ? 20.128 -3.137 -10.329 1.00 95.75 98 TYR A C 1
ATOM 744 O O . TYR A 1 98 ? 20.743 -4.132 -9.929 1.00 95.75 98 TYR A O 1
ATOM 752 N N . ASN A 1 99 ? 19.281 -2.479 -9.547 1.00 96.12 99 ASN A N 1
ATOM 753 C CA . ASN A 1 99 ? 18.951 -2.845 -8.173 1.00 96.12 99 ASN A CA 1
ATOM 754 C C . ASN A 1 99 ? 17.513 -3.352 -8.052 1.00 96.12 99 ASN A C 1
ATOM 756 O O . ASN A 1 99 ? 16.645 -3.069 -8.876 1.00 96.12 99 ASN A O 1
ATOM 760 N N . LYS A 1 100 ? 17.256 -4.125 -6.995 1.00 95.75 100 LYS A N 1
ATOM 761 C CA . LYS A 1 100 ? 15.915 -4.596 -6.643 1.00 95.75 100 LYS A CA 1
ATOM 762 C C . LYS A 1 100 ? 14.908 -3.434 -6.635 1.00 95.75 100 LYS A C 1
ATOM 764 O O . LYS A 1 100 ? 15.211 -2.362 -6.123 1.00 95.75 100 LYS A O 1
ATOM 769 N N . GLU A 1 101 ? 13.698 -3.693 -7.132 1.00 95.44 101 GLU A N 1
ATOM 770 C CA . GLU A 1 101 ? 12.579 -2.747 -7.266 1.00 95.44 101 GLU A CA 1
ATOM 771 C C . GLU A 1 101 ? 12.768 -1.626 -8.308 1.00 95.44 101 GLU A C 1
ATO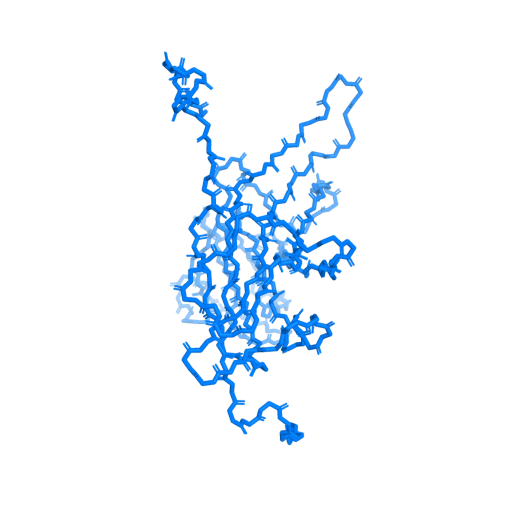M 773 O O . GLU A 1 101 ? 11.840 -0.838 -8.515 1.00 95.44 101 GLU A O 1
ATOM 778 N N . GLU A 1 102 ? 13.906 -1.556 -9.005 1.00 96.12 102 GLU A N 1
ATOM 779 C CA . GLU A 1 102 ? 14.061 -0.663 -10.156 1.00 96.12 102 GLU A CA 1
ATOM 780 C C . GLU A 1 102 ? 13.281 -1.178 -11.365 1.00 96.12 102 GLU A C 1
ATOM 782 O O . GLU A 1 102 ? 13.119 -2.387 -11.570 1.00 96.12 102 GLU A O 1
ATOM 787 N N . ILE A 1 103 ? 12.793 -0.233 -12.167 1.00 97.19 103 ILE A N 1
ATOM 788 C CA . ILE A 1 103 ? 11.987 -0.495 -13.353 1.00 97.19 103 ILE A CA 1
ATOM 789 C C . ILE A 1 103 ? 12.778 -0.125 -14.604 1.00 97.19 103 ILE A C 1
ATOM 791 O O . ILE A 1 103 ? 13.432 0.918 -14.657 1.00 97.19 103 ILE A O 1
ATOM 795 N N . VAL A 1 104 ? 12.662 -0.955 -15.636 1.00 96.88 104 VAL A N 1
ATOM 796 C CA . VAL A 1 104 ? 13.187 -0.701 -16.981 1.00 96.88 104 VAL A CA 1
ATOM 797 C C . VAL A 1 104 ? 12.095 -0.869 -18.031 1.00 96.88 104 VAL A C 1
ATOM 799 O O . VAL A 1 104 ? 11.129 -1.604 -17.832 1.00 96.88 104 VAL A O 1
ATOM 802 N N . LEU A 1 105 ? 12.264 -0.212 -19.173 1.00 97.62 105 LEU A N 1
ATOM 803 C CA . LEU A 1 105 ? 11.448 -0.385 -20.367 1.00 97.62 105 LEU A CA 1
ATOM 804 C C . LEU A 1 105 ? 12.170 -1.311 -21.353 1.00 97.62 105 LEU A C 1
ATOM 806 O O . LEU A 1 105 ? 13.308 -1.046 -21.739 1.00 97.62 105 LEU A O 1
ATOM 810 N N . TYR A 1 106 ? 11.506 -2.371 -21.805 1.00 97.38 106 TYR A N 1
ATOM 811 C CA . TYR A 1 106 ? 12.016 -3.257 -22.849 1.00 97.38 106 TYR A CA 1
ATOM 812 C C . TYR A 1 106 ? 10.887 -3.637 -23.811 1.00 97.38 106 TYR A C 1
ATOM 814 O O . TYR A 1 106 ? 9.850 -4.143 -23.387 1.00 97.38 106 TYR A O 1
ATOM 822 N N . ASN A 1 107 ? 11.070 -3.359 -25.107 1.00 96.50 107 ASN A N 1
ATOM 823 C CA . ASN A 1 107 ? 10.074 -3.602 -26.162 1.00 96.50 107 ASN A CA 1
ATOM 824 C C . ASN A 1 107 ? 8.660 -3.077 -25.830 1.00 96.50 107 ASN A C 1
ATOM 826 O O . ASN A 1 107 ? 7.662 -3.744 -26.088 1.00 96.50 107 ASN A O 1
ATOM 830 N N . GLY A 1 108 ? 8.572 -1.882 -25.233 1.00 96.25 108 GLY A N 1
ATOM 831 C CA . GLY A 1 108 ? 7.294 -1.250 -24.881 1.00 96.25 108 GLY A CA 1
ATOM 832 C C . GLY A 1 108 ? 6.639 -1.775 -23.596 1.00 96.25 108 GLY A C 1
ATOM 833 O O . GLY A 1 108 ? 5.561 -1.310 -23.243 1.00 96.25 108 GLY A O 1
ATOM 834 N N . ILE A 1 109 ? 7.274 -2.712 -22.887 1.00 97.81 109 ILE A N 1
ATOM 835 C CA . ILE A 1 109 ? 6.772 -3.291 -21.637 1.00 97.81 109 ILE A CA 1
ATOM 836 C C . ILE A 1 109 ? 7.694 -2.882 -20.487 1.00 97.81 109 ILE A C 1
ATOM 838 O O . ILE A 1 109 ? 8.920 -2.917 -20.617 1.00 97.81 109 ILE A O 1
ATOM 842 N N . TYR A 1 110 ? 7.103 -2.495 -19.357 1.00 98.12 110 TYR A N 1
ATOM 843 C CA . TYR A 1 110 ? 7.850 -2.194 -18.141 1.00 98.12 110 TYR A CA 1
ATOM 844 C C . TYR A 1 110 ? 8.099 -3.461 -17.327 1.00 98.12 110 TYR A C 1
ATOM 846 O O . TYR A 1 110 ? 7.177 -4.238 -17.075 1.00 98.12 110 TYR A O 1
ATOM 854 N N . TYR A 1 111 ? 9.336 -3.628 -16.873 1.00 97.94 111 TYR A N 1
ATOM 855 C CA . TYR A 1 111 ? 9.767 -4.742 -16.037 1.00 97.94 111 TYR A CA 1
ATOM 856 C C . TYR A 1 111 ? 10.393 -4.223 -14.749 1.00 97.94 111 TYR A C 1
ATOM 858 O O . TYR A 1 111 ? 11.178 -3.280 -14.789 1.00 97.94 111 TYR A O 1
ATOM 866 N N . LYS A 1 112 ? 10.071 -4.853 -13.620 1.00 97.19 112 LYS A N 1
ATOM 867 C CA . LYS A 1 112 ? 10.660 -4.595 -12.304 1.00 97.19 112 LYS A CA 1
ATOM 868 C C . LYS A 1 112 ? 11.628 -5.713 -11.934 1.00 97.19 112 LYS A C 1
ATOM 870 O O . LYS A 1 112 ? 11.277 -6.883 -12.080 1.00 97.19 112 LYS A O 1
ATOM 875 N N . LEU A 1 113 ? 12.800 -5.371 -11.404 1.00 96.88 113 LEU A N 1
ATOM 876 C CA . LEU A 1 113 ? 13.744 -6.369 -10.899 1.00 96.88 113 LEU A CA 1
ATOM 877 C C . LEU A 1 113 ? 13.321 -6.879 -9.510 1.00 96.88 113 LEU A C 1
ATOM 879 O O . LEU A 1 113 ? 13.167 -6.103 -8.566 1.00 96.88 113 LEU A O 1
ATOM 883 N N . LEU A 1 114 ? 13.186 -8.196 -9.357 1.00 95.94 114 LEU A N 1
ATOM 884 C CA . LEU A 1 114 ? 12.707 -8.845 -8.131 1.00 95.94 114 LEU A CA 1
ATOM 885 C C . LEU A 1 114 ? 13.785 -9.009 -7.053 1.00 95.94 114 LEU A C 1
ATOM 887 O O . LEU A 1 114 ? 13.468 -9.068 -5.861 1.00 95.94 114 LEU A O 1
ATOM 891 N N . LYS A 1 115 ? 15.062 -9.114 -7.443 1.00 93.94 115 LYS A N 1
ATOM 892 C CA . LYS A 1 115 ? 16.187 -9.297 -6.512 1.00 93.94 115 LYS A CA 1
ATOM 893 C C . LYS A 1 115 ? 17.530 -8.876 -7.109 1.00 93.94 115 LYS A C 1
ATOM 895 O O . LYS A 1 115 ? 17.730 -8.956 -8.316 1.00 93.94 115 LYS A O 1
ATOM 900 N N . GLY A 1 116 ? 18.474 -8.546 -6.230 1.00 90.69 116 GLY A N 1
ATOM 901 C CA . GLY A 1 116 ? 19.853 -8.204 -6.582 1.00 90.69 116 GLY A CA 1
ATOM 902 C C . GLY A 1 116 ? 20.203 -6.745 -6.291 1.00 90.69 116 GLY A C 1
ATOM 903 O O . GLY A 1 116 ? 19.327 -5.909 -6.084 1.00 90.69 116 GLY A O 1
ATOM 904 N N . ALA A 1 117 ? 21.501 -6.465 -6.259 1.00 93.31 117 ALA A N 1
ATOM 905 C CA . ALA A 1 117 ? 22.067 -5.127 -6.146 1.00 93.31 117 ALA A CA 1
ATOM 906 C C . ALA A 1 117 ? 23.220 -5.027 -7.147 1.00 93.31 117 ALA A C 1
ATOM 908 O O . ALA A 1 117 ? 24.031 -5.951 -7.231 1.00 93.31 117 ALA A O 1
ATOM 909 N N . GLY A 1 118 ? 23.256 -3.955 -7.937 1.00 90.50 118 GLY A N 1
ATOM 910 C CA . GLY A 1 118 ? 24.245 -3.776 -8.999 1.00 90.50 118 GLY A CA 1
ATOM 911 C C . GLY A 1 118 ? 24.271 -4.910 -10.036 1.00 90.50 118 GLY A C 1
ATOM 912 O O . GLY A 1 118 ? 25.333 -5.238 -10.563 1.00 90.50 118 GLY A O 1
ATOM 913 N N . ARG A 1 119 ? 23.127 -5.547 -10.316 1.00 90.69 119 ARG A N 1
ATOM 914 C CA . ARG A 1 119 ? 23.015 -6.649 -11.278 1.00 90.69 119 ARG A CA 1
ATOM 915 C C . ARG A 1 119 ? 23.198 -6.113 -12.694 1.00 90.69 119 ARG A C 1
ATOM 917 O O . ARG A 1 119 ? 22.322 -5.425 -13.203 1.00 90.69 119 ARG A O 1
ATOM 924 N N . VAL A 1 120 ? 24.296 -6.487 -13.337 1.00 91.31 120 VAL A N 1
ATOM 925 C CA . VAL A 1 120 ? 24.457 -6.361 -14.790 1.00 91.31 120 VAL A CA 1
ATOM 926 C C . VAL A 1 120 ? 23.969 -7.660 -15.418 1.00 91.31 120 VAL A C 1
ATOM 928 O O . VAL A 1 120 ? 24.366 -8.739 -14.977 1.00 91.31 120 VAL A O 1
ATOM 931 N N . ASP A 1 121 ? 23.090 -7.570 -16.411 1.00 81.25 121 ASP A N 1
ATOM 932 C CA . ASP A 1 121 ? 22.471 -8.743 -17.021 1.00 81.25 121 ASP A CA 1
ATOM 933 C C . ASP A 1 121 ? 22.563 -8.684 -18.541 1.00 81.25 121 ASP A C 1
ATOM 935 O O . ASP A 1 121 ? 22.110 -7.724 -19.152 1.00 81.25 121 ASP A O 1
ATOM 939 N N . ALA A 1 122 ? 23.129 -9.720 -19.155 1.00 87.25 122 ALA A N 1
ATOM 940 C CA . ALA A 1 122 ? 23.114 -9.876 -20.608 1.00 87.25 122 ALA A CA 1
ATOM 941 C C . ALA A 1 122 ? 21.813 -10.533 -21.109 1.00 87.25 122 ALA A C 1
ATOM 943 O O . ALA A 1 122 ? 21.516 -10.490 -22.304 1.00 87.25 122 ALA A O 1
ATOM 944 N N . THR A 1 123 ? 21.038 -11.139 -20.206 1.00 92.94 123 THR A N 1
ATOM 945 C CA . THR A 1 123 ? 19.733 -11.739 -20.486 1.00 92.94 123 THR A CA 1
ATOM 946 C C . THR A 1 123 ? 18.674 -10.647 -20.494 1.00 92.94 123 THR A C 1
ATOM 948 O O . THR A 1 123 ? 18.589 -9.831 -19.579 1.00 92.94 123 THR A O 1
ATOM 951 N N . VAL A 1 124 ? 17.852 -10.620 -21.540 1.00 95.31 124 VAL A N 1
ATOM 952 C CA . VAL A 1 124 ? 16.789 -9.618 -21.670 1.00 95.31 124 VAL A CA 1
ATOM 953 C C . VAL A 1 124 ? 15.678 -9.844 -20.631 1.00 95.31 124 VAL A C 1
ATOM 955 O O . VAL A 1 124 ? 15.387 -10.999 -20.306 1.00 95.31 124 VAL A O 1
ATOM 958 N N . PRO A 1 125 ? 14.978 -8.787 -20.168 1.00 96.56 125 PRO A N 1
ATOM 959 C CA . PRO A 1 125 ? 13.973 -8.904 -19.106 1.00 96.56 125 PRO A CA 1
ATOM 960 C C . PRO A 1 125 ? 12.839 -9.893 -19.396 1.00 96.56 125 PRO A C 1
ATOM 962 O O . PRO A 1 125 ? 12.336 -10.541 -18.490 1.00 96.56 125 PRO A O 1
ATOM 965 N N . SER A 1 126 ? 12.448 -10.066 -20.661 1.00 96.75 126 SER A N 1
ATOM 966 C CA . SER A 1 126 ? 11.384 -11.009 -21.034 1.00 96.75 126 SER A CA 1
ATOM 967 C C . SER A 1 126 ? 11.776 -12.488 -20.908 1.00 96.75 126 SER A C 1
ATOM 969 O O . SER A 1 126 ? 10.910 -13.348 -21.030 1.00 96.75 126 SER A O 1
ATOM 971 N N . ALA A 1 127 ? 13.067 -12.794 -20.743 1.00 96.19 127 ALA A N 1
ATOM 972 C CA . ALA A 1 127 ? 13.599 -14.157 -20.675 1.00 96.19 127 ALA A CA 1
ATOM 973 C C . ALA A 1 127 ? 14.243 -14.495 -19.317 1.00 96.19 127 ALA A C 1
ATOM 975 O O . ALA A 1 127 ? 14.550 -15.661 -19.072 1.00 96.19 127 ALA A O 1
ATOM 976 N N . ASP A 1 128 ? 14.446 -13.509 -18.439 1.00 95.25 128 ASP A N 1
ATOM 977 C CA . ASP A 1 128 ? 15.011 -13.717 -17.105 1.00 95.25 128 ASP A CA 1
ATOM 978 C C . ASP A 1 128 ? 13.897 -13.747 -16.037 1.00 95.25 128 ASP A C 1
ATOM 980 O O . ASP A 1 128 ? 13.176 -12.760 -15.878 1.00 95.25 128 ASP A O 1
ATOM 984 N N . PRO A 1 129 ? 13.760 -14.843 -15.259 1.00 95.06 129 PRO A N 1
ATOM 985 C CA . PRO A 1 129 ? 12.730 -14.978 -14.225 1.00 95.06 129 PRO A CA 1
ATOM 986 C C . PRO A 1 129 ? 12.877 -14.000 -13.051 1.00 95.06 129 PRO A C 1
ATOM 988 O O . PRO A 1 129 ? 12.031 -13.988 -12.158 1.00 95.06 129 PRO A O 1
ATOM 991 N N . LEU A 1 130 ? 13.960 -13.223 -12.988 1.00 95.38 130 LEU A N 1
ATOM 992 C CA . LEU A 1 130 ? 14.132 -12.181 -11.977 1.00 95.38 130 LEU A CA 1
ATOM 993 C C . LEU A 1 130 ? 13.492 -10.852 -12.363 1.00 95.38 130 LEU A C 1
ATOM 995 O O . LEU A 1 130 ? 13.456 -9.952 -11.525 1.00 95.38 130 LEU A O 1
ATOM 999 N N . TRP A 1 131 ? 12.969 -10.736 -13.579 1.00 97.00 131 TRP A N 1
ATOM 1000 C CA . TRP A 1 131 ? 12.174 -9.600 -14.011 1.00 97.00 131 TRP A CA 1
ATOM 1001 C C . TRP A 1 131 ? 10.690 -9.952 -14.015 1.00 97.00 131 TRP A C 1
ATOM 1003 O O . TRP A 1 131 ? 10.276 -11.019 -14.461 1.00 97.00 131 TRP A O 1
ATOM 1013 N N . GLU A 1 132 ? 9.875 -9.018 -13.538 1.00 97.62 132 GLU A N 1
ATOM 1014 C CA . GLU A 1 132 ? 8.420 -9.142 -13.504 1.00 97.62 132 GLU A CA 1
ATOM 1015 C C . GLU A 1 132 ? 7.783 -7.986 -14.273 1.00 97.62 132 GLU A C 1
ATOM 1017 O O . GLU A 1 132 ? 8.175 -6.831 -14.101 1.00 97.62 132 GLU A O 1
ATOM 1022 N N . VAL A 1 133 ? 6.776 -8.273 -15.101 1.00 97.81 133 VAL A N 1
ATOM 1023 C CA . VAL A 1 133 ? 6.001 -7.227 -15.782 1.00 97.81 133 VAL A CA 1
ATOM 1024 C C . VAL A 1 133 ? 5.311 -6.335 -14.749 1.00 97.81 133 VAL A C 1
ATOM 1026 O O . VAL A 1 133 ? 4.633 -6.810 -13.839 1.00 97.81 133 VAL A O 1
ATOM 1029 N N . THR A 1 134 ? 5.443 -5.021 -14.905 1.00 97.25 134 THR A N 1
ATOM 1030 C CA . THR A 1 134 ? 4.846 -4.038 -13.997 1.00 97.25 134 THR A CA 1
ATOM 1031 C C . THR A 1 134 ? 4.217 -2.867 -14.750 1.00 97.25 134 THR A C 1
ATOM 1033 O O . THR A 1 134 ? 4.298 -2.754 -15.970 1.00 97.25 134 THR A O 1
ATOM 1036 N N . THR A 1 135 ? 3.588 -1.971 -13.996 1.00 96.31 135 THR A N 1
ATOM 1037 C CA . THR A 1 135 ? 3.122 -0.657 -14.439 1.00 96.31 135 THR A CA 1
ATOM 1038 C C . THR A 1 135 ? 3.790 0.430 -13.600 1.00 96.31 135 THR A C 1
ATOM 1040 O O . THR A 1 135 ? 4.289 0.158 -12.504 1.00 96.31 135 THR A O 1
ATOM 1043 N N . LEU A 1 136 ? 3.808 1.663 -14.109 1.00 95.75 136 LEU A N 1
ATOM 1044 C CA . LEU A 1 136 ? 4.442 2.800 -13.431 1.00 95.75 136 LEU A CA 1
ATOM 1045 C C . LEU A 1 136 ? 3.553 3.439 -12.360 1.00 95.75 136 LEU A C 1
ATOM 1047 O O . LEU A 1 136 ? 4.041 4.152 -11.492 1.00 95.75 136 LEU A O 1
ATOM 1051 N N . ASN A 1 137 ? 2.253 3.158 -12.376 1.00 95.06 137 ASN A N 1
ATOM 1052 C CA . ASN A 1 137 ? 1.263 3.760 -11.490 1.00 95.06 137 ASN A CA 1
ATOM 1053 C C . ASN A 1 137 ? 1.094 3.038 -10.143 1.00 95.06 137 ASN A C 1
ATOM 1055 O O . ASN A 1 137 ? 0.001 3.023 -9.574 1.00 95.06 137 ASN A O 1
ATOM 1059 N N . LYS A 1 138 ? 2.155 2.403 -9.639 1.00 95.12 138 LYS A N 1
ATOM 1060 C CA . LYS A 1 138 ? 2.135 1.670 -8.369 1.00 95.12 138 LYS A CA 1
ATOM 1061 C C . LYS A 1 138 ? 2.948 2.396 -7.308 1.00 95.12 138 LYS A C 1
ATOM 1063 O O . LYS A 1 138 ? 4.073 2.821 -7.556 1.00 95.12 138 LYS A O 1
ATOM 1068 N N . VAL A 1 139 ? 2.391 2.466 -6.106 1.00 96.25 139 VAL A N 1
ATOM 1069 C CA . VAL A 1 139 ? 3.096 2.879 -4.887 1.00 96.25 139 VAL A CA 1
ATOM 1070 C C . VAL A 1 139 ? 2.989 1.784 -3.839 1.00 96.25 139 VAL A C 1
ATOM 1072 O O . VAL A 1 139 ? 2.096 0.943 -3.912 1.00 96.25 139 VAL A O 1
ATOM 1075 N N . TYR A 1 140 ? 3.894 1.785 -2.871 1.00 96.94 140 TYR A N 1
ATOM 1076 C CA . TYR A 1 140 ? 4.008 0.731 -1.874 1.00 96.94 140 TYR A CA 1
ATOM 1077 C C . TYR A 1 140 ? 3.874 1.336 -0.482 1.00 96.94 140 TYR A C 1
ATOM 1079 O O . TYR A 1 140 ? 4.682 2.166 -0.069 1.00 96.94 140 TYR A O 1
ATOM 1087 N N . LEU A 1 141 ? 2.817 0.956 0.225 1.00 97.25 141 LEU A N 1
ATOM 1088 C CA . LEU A 1 141 ? 2.518 1.453 1.558 1.00 97.25 141 LEU A CA 1
ATOM 1089 C C . LEU A 1 141 ? 3.190 0.570 2.604 1.00 97.25 141 LEU A C 1
ATOM 1091 O O . LEU A 1 141 ? 2.930 -0.631 2.638 1.00 97.25 141 LEU A O 1
ATOM 1095 N N . GLN A 1 142 ? 4.026 1.163 3.453 1.00 97.44 142 GLN A N 1
ATOM 1096 C CA . GLN A 1 142 ? 4.773 0.445 4.481 1.00 97.44 142 GLN A CA 1
ATOM 1097 C C . GLN A 1 142 ? 4.118 0.618 5.849 1.00 97.44 142 GLN A C 1
ATOM 1099 O O . GLN A 1 142 ? 3.980 1.736 6.349 1.00 97.44 142 GLN A O 1
ATOM 1104 N N . PHE A 1 143 ? 3.757 -0.504 6.460 1.00 96.81 143 PHE A N 1
ATOM 1105 C CA . PHE A 1 143 ? 3.185 -0.587 7.795 1.00 96.81 143 PHE A CA 1
ATOM 1106 C C . PHE A 1 143 ? 4.277 -1.039 8.772 1.00 96.81 143 PHE A C 1
ATOM 1108 O O . PHE A 1 143 ? 4.718 -2.186 8.676 1.00 96.81 143 PHE A O 1
ATOM 1115 N N . PRO A 1 144 ? 4.776 -0.166 9.669 1.00 94.62 144 PRO A N 1
ATOM 1116 C CA . PRO A 1 144 ? 5.812 -0.551 10.619 1.00 94.62 144 PRO A CA 1
ATOM 1117 C C . PRO A 1 144 ? 5.250 -1.398 11.770 1.00 94.62 144 PRO A C 1
ATOM 1119 O O . PRO A 1 144 ? 4.088 -1.267 12.146 1.00 94.62 144 PRO A O 1
ATOM 1122 N N . SER A 1 145 ? 6.101 -2.211 12.397 1.00 92.12 145 SER A N 1
ATOM 1123 C CA . SER A 1 145 ? 5.716 -3.103 13.507 1.00 92.12 145 SER A CA 1
ATOM 1124 C C . SER A 1 145 ? 5.125 -2.377 14.723 1.00 92.12 145 SER A C 1
ATOM 1126 O O . SER A 1 145 ? 4.387 -2.960 15.518 1.00 92.12 145 SER A O 1
ATOM 1128 N N . ASN A 1 146 ? 5.415 -1.084 14.868 1.00 91.94 146 ASN A N 1
ATOM 1129 C CA . ASN A 1 146 ? 5.044 -0.271 16.018 1.00 91.94 146 ASN A CA 1
ATOM 1130 C C . ASN A 1 146 ? 3.821 0.642 15.797 1.00 91.94 146 ASN A C 1
ATOM 1132 O O . ASN A 1 146 ? 3.590 1.506 16.638 1.00 91.94 146 ASN A O 1
ATOM 1136 N N . ILE A 1 147 ? 3.025 0.469 14.728 1.00 92.44 147 ILE A N 1
ATOM 1137 C CA . ILE A 1 147 ? 1.882 1.355 14.384 1.00 92.44 147 ILE A CA 1
ATOM 1138 C C . ILE A 1 147 ? 0.983 1.712 15.574 1.00 92.44 147 ILE A C 1
ATOM 1140 O O . ILE A 1 147 ? 0.580 2.868 15.705 1.00 92.44 147 ILE A O 1
ATOM 1144 N N . ALA A 1 148 ? 0.655 0.721 16.406 1.00 93.19 148 ALA A N 1
ATOM 1145 C CA . ALA A 1 148 ? -0.298 0.849 17.508 1.00 93.19 148 ALA A CA 1
ATOM 1146 C C . ALA A 1 148 ? 0.343 0.743 18.900 1.00 93.19 148 ALA A C 1
ATOM 1148 O O . ALA A 1 148 ? -0.362 0.623 19.902 1.00 93.19 148 ALA A O 1
ATOM 1149 N N . SER A 1 149 ? 1.676 0.769 18.995 1.00 91.88 149 SER A N 1
ATOM 1150 C CA . SER A 1 149 ? 2.385 0.516 20.260 1.00 91.88 149 SER A CA 1
ATOM 1151 C C . SER A 1 149 ? 2.092 1.556 21.345 1.00 91.88 149 SER A C 1
ATOM 1153 O O . SER A 1 149 ? 2.158 1.235 22.528 1.00 91.88 149 SER A O 1
ATOM 1155 N N . THR A 1 150 ? 1.739 2.781 20.948 1.00 94.19 150 THR A N 1
ATOM 1156 C CA . THR A 1 150 ? 1.449 3.913 21.840 1.00 94.19 150 THR A CA 1
ATOM 1157 C C . THR A 1 150 ? -0.031 4.285 21.902 1.00 94.19 150 THR A C 1
ATOM 1159 O O . THR A 1 150 ? -0.377 5.296 22.508 1.00 94.19 150 THR A O 1
ATOM 1162 N N . TRP A 1 151 ? -0.914 3.494 21.285 1.00 96.56 151 TRP A N 1
ATOM 1163 C CA . TRP A 1 151 ? -2.356 3.725 21.369 1.00 96.56 151 TRP A CA 1
ATOM 1164 C C . TRP A 1 151 ? -2.854 3.525 22.800 1.00 96.56 151 TRP A C 1
ATOM 1166 O O . TRP A 1 151 ? -2.346 2.682 23.546 1.00 96.56 151 TRP A O 1
ATOM 1176 N N . THR A 1 152 ? -3.875 4.293 23.168 1.00 96.12 152 THR A N 1
ATOM 1177 C CA . THR A 1 152 ? -4.448 4.339 24.518 1.00 96.12 152 THR A CA 1
ATOM 1178 C C . THR A 1 152 ? -5.024 2.986 24.922 1.00 96.12 152 THR A C 1
ATOM 1180 O O . THR A 1 152 ? -4.866 2.550 26.062 1.00 96.12 152 THR A O 1
ATOM 1183 N N . VAL A 1 153 ? -5.683 2.307 23.979 1.00 96.44 153 VAL A N 1
ATOM 1184 C CA . VAL A 1 153 ? -6.184 0.943 24.155 1.00 96.44 153 VAL A CA 1
ATOM 1185 C C . VAL A 1 153 ? -5.332 -0.001 23.323 1.00 96.44 153 VAL A C 1
ATOM 1187 O O . VAL A 1 153 ? -5.146 0.199 22.124 1.00 96.44 153 VAL A O 1
ATOM 1190 N N . GLN A 1 154 ? -4.829 -1.044 23.975 1.00 95.25 154 GLN A N 1
ATOM 1191 C CA . GLN A 1 154 ? -4.058 -2.110 23.345 1.00 95.25 154 GLN A CA 1
ATOM 1192 C C . GLN A 1 154 ? -4.969 -3.301 23.011 1.00 95.25 154 GLN A C 1
ATOM 1194 O O . GLN A 1 154 ? -5.942 -3.537 23.735 1.00 95.25 154 GLN A O 1
ATOM 1199 N N . PRO A 1 155 ? -4.678 -4.057 21.935 1.00 95.31 155 PRO A N 1
ATOM 1200 C CA . PRO A 1 155 ? -5.469 -5.229 21.583 1.00 95.31 155 PRO A CA 1
ATOM 1201 C C . PRO A 1 155 ? -5.340 -6.318 22.651 1.00 95.31 155 PRO A C 1
ATOM 1203 O O . PRO A 1 155 ? -4.274 -6.509 23.238 1.00 95.31 155 PRO A O 1
ATOM 1206 N N . ALA A 1 156 ? -6.421 -7.064 22.868 1.00 94.56 156 ALA A N 1
ATOM 1207 C CA . ALA A 1 156 ? -6.457 -8.229 23.748 1.00 94.56 156 ALA A CA 1
ATOM 1208 C C . ALA A 1 156 ? -6.970 -9.458 22.986 1.00 94.56 156 ALA A C 1
ATOM 1210 O O . ALA A 1 156 ? -7.413 -9.359 21.839 1.00 94.56 156 ALA A O 1
ATOM 1211 N N . VAL A 1 157 ? -6.896 -10.638 23.605 1.00 93.50 157 VAL A N 1
ATOM 1212 C CA . VAL A 1 157 ? -7.377 -11.884 22.990 1.00 93.50 157 VAL A CA 1
ATOM 1213 C C . VAL A 1 157 ? -8.836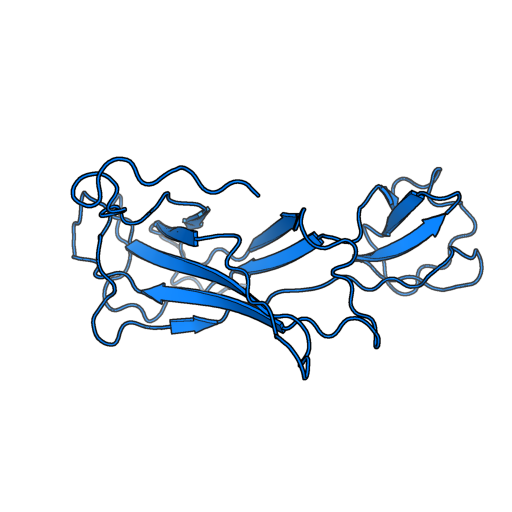 -11.709 22.555 1.00 93.50 157 VAL A C 1
ATOM 1215 O O . VAL A 1 157 ? -9.696 -11.412 23.381 1.00 93.50 157 VAL A O 1
ATOM 1218 N N . ASN A 1 158 ? -9.102 -11.892 21.258 1.00 90.81 158 ASN A N 1
ATOM 1219 C CA . ASN A 1 158 ? -10.408 -11.694 20.609 1.00 90.81 158 ASN A CA 1
ATOM 1220 C C . ASN A 1 158 ? -10.982 -10.266 20.678 1.00 90.81 158 ASN A C 1
ATOM 1222 O O . ASN A 1 158 ? -12.162 -10.070 20.393 1.00 90.81 158 ASN A O 1
ATOM 1226 N N . VAL A 1 159 ? -10.170 -9.271 21.036 1.00 95.81 159 VAL A N 1
ATOM 1227 C CA . VAL A 1 159 ? -10.570 -7.861 21.106 1.00 95.81 159 VAL A CA 1
ATOM 1228 C C . VAL A 1 159 ? -9.572 -7.029 20.291 1.00 95.81 159 VAL A C 1
ATOM 1230 O O . VAL A 1 159 ? -8.549 -6.596 20.833 1.00 95.81 159 VAL A O 1
ATOM 1233 N N . PRO A 1 160 ? -9.828 -6.829 18.985 1.00 96.38 160 PRO A N 1
ATOM 1234 C CA . PRO A 1 160 ? -9.000 -5.970 18.145 1.00 96.38 160 PRO A CA 1
ATOM 1235 C C . PRO A 1 160 ? -9.109 -4.496 18.543 1.00 96.38 160 PRO A C 1
ATOM 1237 O O . PRO A 1 160 ? -10.114 -4.058 19.111 1.00 96.38 160 PRO A O 1
ATOM 1240 N N . VAL A 1 161 ? -8.108 -3.711 18.150 1.00 97.06 161 VAL A N 1
ATOM 1241 C CA . VAL A 1 161 ? -8.159 -2.240 18.149 1.00 97.06 161 VAL A CA 1
ATOM 1242 C C . VAL A 1 161 ? -8.017 -1.707 16.730 1.00 97.06 161 VAL A C 1
ATOM 1244 O O . VAL A 1 161 ? -7.474 -2.382 15.861 1.00 97.06 161 VAL A O 1
ATOM 1247 N N . TYR A 1 162 ? -8.513 -0.500 16.483 1.00 97.62 162 TYR A N 1
ATOM 1248 C CA . TYR A 1 162 ? -8.621 0.050 15.137 1.00 97.62 162 TYR A CA 1
ATOM 1249 C C . TYR A 1 162 ? -8.004 1.440 15.010 1.00 97.62 162 TYR A C 1
ATOM 1251 O O . TYR A 1 162 ? -7.969 2.219 15.965 1.00 97.62 162 TYR A O 1
ATOM 1259 N N . GLY A 1 163 ? -7.580 1.763 13.792 1.00 96.88 163 GLY A N 1
ATOM 1260 C CA . GLY A 1 163 ? -7.200 3.109 13.375 1.00 96.88 163 GLY A CA 1
ATOM 1261 C C . GLY A 1 163 ? -7.845 3.456 12.038 1.00 96.88 163 GLY A C 1
ATOM 1262 O O . GLY A 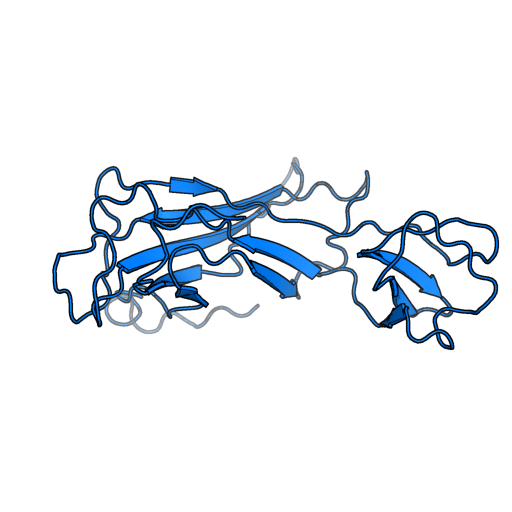1 163 ? -8.023 2.588 11.187 1.00 96.88 163 GLY A O 1
ATOM 1263 N N . PHE A 1 164 ? -8.201 4.718 11.835 1.00 96.31 164 PHE A N 1
ATOM 1264 C CA . PHE A 1 164 ? -8.678 5.223 10.552 1.00 96.31 164 PHE A CA 1
ATOM 1265 C C . PHE A 1 164 ? -7.503 5.487 9.630 1.00 96.31 164 PHE A C 1
ATOM 1267 O O . PHE A 1 164 ? -6.593 6.225 9.989 1.00 96.31 164 PHE A O 1
ATOM 1274 N N . PHE A 1 165 ? -7.550 4.923 8.433 1.00 95.62 165 PHE A N 1
ATOM 1275 C CA . PHE A 1 165 ? -6.542 5.105 7.408 1.00 95.62 165 PHE A CA 1
ATOM 1276 C C . PHE A 1 165 ? -7.041 6.035 6.301 1.00 95.62 165 PHE A C 1
ATOM 1278 O O . PHE A 1 165 ? -8.159 5.880 5.797 1.00 95.62 165 PHE A O 1
ATOM 1285 N N . GLU A 1 166 ? -6.178 6.951 5.870 1.00 94.81 166 GLU A N 1
ATOM 1286 C CA . GLU A 1 166 ? -6.359 7.748 4.661 1.00 94.81 166 GLU A CA 1
ATOM 1287 C C . GLU A 1 166 ? -5.051 7.793 3.864 1.00 94.81 166 GLU A C 1
ATOM 1289 O O . GLU A 1 166 ? -3.999 8.144 4.400 1.00 94.81 166 GLU A O 1
ATOM 1294 N N . LEU A 1 167 ? -5.137 7.491 2.566 1.00 95.31 167 LEU A N 1
ATOM 1295 C CA . LEU A 1 167 ? -4.114 7.854 1.589 1.00 95.31 167 LEU A CA 1
ATOM 1296 C C . LEU A 1 167 ? -4.574 9.107 0.858 1.00 95.31 167 LEU A C 1
ATOM 1298 O O . LEU A 1 167 ? -5.657 9.130 0.270 1.00 95.31 167 LEU A O 1
ATOM 1302 N N . ARG A 1 168 ? -3.718 10.118 0.844 1.00 95.38 168 ARG A N 1
ATOM 1303 C CA . ARG A 1 168 ? -3.865 11.359 0.102 1.00 95.38 168 ARG A CA 1
ATOM 1304 C C . ARG A 1 168 ? -2.736 11.491 -0.905 1.00 95.38 168 ARG A C 1
ATOM 1306 O O . ARG A 1 168 ? -1.585 11.180 -0.615 1.00 95.38 168 ARG A O 1
ATOM 1313 N N . ILE A 1 169 ? -3.086 11.968 -2.091 1.00 95.56 169 ILE A N 1
ATOM 1314 C CA . ILE A 1 169 ? -2.140 12.263 -3.158 1.00 95.56 169 ILE A CA 1
ATOM 1315 C C . ILE A 1 169 ? -2.448 13.654 -3.684 1.00 95.56 169 ILE A C 1
ATOM 1317 O O . ILE A 1 169 ? -3.593 13.935 -4.033 1.00 95.56 169 ILE A O 1
ATOM 1321 N N . THR A 1 170 ? -1.441 14.512 -3.744 1.00 94.50 170 THR A N 1
ATOM 1322 C CA . THR A 1 170 ? -1.582 15.903 -4.176 1.00 94.50 170 THR A CA 1
ATOM 1323 C C . THR A 1 170 ? -0.669 16.155 -5.368 1.00 94.50 170 THR A C 1
ATOM 1325 O O . THR A 1 170 ? 0.485 15.724 -5.365 1.00 94.50 170 THR A O 1
ATOM 1328 N N . GLU A 1 171 ? -1.193 16.812 -6.404 1.00 92.69 171 GLU A N 1
ATOM 1329 C CA . GLU A 1 171 ? -0.399 17.268 -7.551 1.00 92.69 171 GLU A CA 1
ATOM 1330 C C . GLU A 1 171 ? 0.754 18.177 -7.099 1.00 92.69 171 GLU A C 1
ATOM 1332 O O . GLU A 1 171 ? 0.676 18.799 -6.035 1.00 92.69 171 GLU A O 1
ATOM 1337 N N . PRO A 1 172 ? 1.817 18.315 -7.907 1.00 89.75 172 PRO A N 1
ATOM 1338 C CA . PRO A 1 172 ? 2.748 19.426 -7.754 1.00 89.75 172 PRO A CA 1
ATOM 1339 C C . PRO A 1 172 ? 2.004 20.769 -7.715 1.00 89.75 172 PRO A C 1
ATOM 1341 O O . PRO A 1 172 ? 0.888 20.887 -8.222 1.00 89.75 172 PRO A O 1
ATOM 1344 N N . THR A 1 173 ? 2.617 21.793 -7.124 1.00 88.44 173 THR A N 1
ATOM 1345 C CA . THR A 1 173 ? 2.022 23.135 -7.084 1.00 88.44 173 THR A CA 1
ATOM 1346 C C . THR A 1 173 ? 1.709 23.628 -8.498 1.00 88.44 173 THR A C 1
ATOM 1348 O O . THR A 1 173 ? 2.610 23.743 -9.328 1.00 88.44 173 THR A O 1
ATOM 1351 N N . ASP A 1 174 ? 0.442 23.956 -8.743 1.00 85.81 174 ASP A N 1
ATOM 1352 C CA . ASP A 1 174 ? -0.062 24.481 -10.012 1.00 85.81 174 ASP A CA 1
ATOM 1353 C C . ASP A 1 174 ? -0.672 25.880 -9.781 1.00 85.81 174 ASP A C 1
ATOM 1355 O O . ASP A 1 174 ? -1.426 26.060 -8.819 1.00 85.81 174 ASP A O 1
ATOM 1359 N N . PRO A 1 175 ? -0.346 26.892 -10.612 1.00 86.50 175 PRO A N 1
ATOM 1360 C CA . PRO A 1 175 ? -0.815 28.266 -10.417 1.00 86.50 175 PRO A CA 1
ATOM 1361 C C . PRO A 1 175 ? -2.308 28.465 -10.720 1.00 86.50 175 PRO A C 1
ATOM 1363 O O . PRO A 1 175 ? -2.865 29.499 -10.356 1.00 86.50 175 PRO A O 1
ATOM 1366 N N . ILE A 1 176 ? -2.952 27.518 -11.403 1.00 92.88 176 ILE A N 1
ATOM 1367 C CA . ILE A 1 176 ? -4.374 27.553 -11.741 1.00 92.88 176 ILE A CA 1
ATOM 1368 C C . ILE A 1 176 ? -5.160 26.769 -10.691 1.00 92.88 176 ILE A C 1
ATOM 1370 O O . ILE A 1 176 ? -6.063 27.319 -10.059 1.00 92.88 176 ILE A O 1
ATOM 1374 N N . PHE A 1 177 ? -4.850 25.479 -10.524 1.00 90.69 177 PHE A N 1
ATOM 1375 C CA . PHE A 1 177 ? -5.550 24.603 -9.589 1.00 90.69 177 PHE A CA 1
ATOM 1376 C C . PHE A 1 177 ? -4.762 23.325 -9.284 1.00 90.69 177 PHE A C 1
ATOM 1378 O O . PHE A 1 177 ? -4.639 22.446 -10.133 1.00 90.69 177 PHE A O 1
ATOM 1385 N N . GLN A 1 178 ? -4.324 23.178 -8.036 1.00 92.06 178 GLN A N 1
ATOM 1386 C CA . GLN A 1 178 ? -3.710 21.951 -7.535 1.00 92.06 178 GLN A CA 1
ATOM 1387 C C . GLN A 1 178 ? -4.786 20.953 -7.093 1.00 92.06 178 GLN A C 1
ATOM 1389 O O . GLN A 1 178 ? -5.597 21.245 -6.209 1.00 92.06 178 GLN A O 1
ATOM 1394 N N . ARG A 1 179 ? -4.797 19.754 -7.682 1.00 91.75 179 ARG A N 1
ATOM 1395 C CA . ARG A 1 179 ? -5.724 18.693 -7.273 1.00 91.75 179 ARG A CA 1
ATOM 1396 C C . ARG A 1 179 ? -5.161 17.874 -6.121 1.00 91.75 179 ARG A C 1
ATOM 1398 O O . ARG A 1 179 ? -3.977 17.546 -6.071 1.00 91.75 179 ARG A O 1
ATOM 1405 N N . THR A 1 180 ? -6.071 17.445 -5.254 1.00 92.88 180 THR A N 1
ATOM 1406 C CA . THR A 1 180 ? -5.814 16.442 -4.222 1.00 92.88 180 THR A CA 1
ATOM 1407 C C . THR A 1 180 ? -6.832 15.318 -4.352 1.00 92.88 180 THR A C 1
ATOM 1409 O O . THR A 1 180 ? -8.043 15.555 -4.386 1.00 92.88 180 THR A O 1
ATOM 1412 N N . TRP A 1 181 ? -6.349 14.081 -4.384 1.00 93.38 181 TRP A N 1
ATOM 1413 C CA . TRP A 1 181 ? -7.162 12.872 -4.357 1.00 93.38 181 TRP A CA 1
ATOM 1414 C C . TRP A 1 181 ? -6.977 12.130 -3.044 1.00 93.38 181 TRP A C 1
ATOM 1416 O O . TRP A 1 181 ? -5.899 12.122 -2.456 1.00 93.38 181 TRP A O 1
ATOM 1426 N N . LYS A 1 182 ? -8.043 11.456 -2.617 1.00 91.56 182 LYS A N 1
ATOM 1427 C CA . LYS A 1 182 ? -8.045 10.539 -1.477 1.00 91.56 182 LYS A CA 1
ATOM 1428 C C . LYS A 1 182 ? -8.513 9.164 -1.951 1.00 91.56 182 LYS A C 1
ATOM 1430 O O . LYS A 1 182 ? -9.693 8.847 -1.805 1.00 91.56 182 LYS A O 1
ATOM 1435 N N . PRO A 1 183 ? -7.654 8.404 -2.652 1.00 89.94 183 PRO A N 1
ATOM 1436 C CA . PRO A 1 183 ? -8.081 7.195 -3.354 1.00 89.94 183 PRO A CA 1
ATOM 1437 C C . PRO A 1 183 ? -8.420 6.030 -2.426 1.00 89.94 183 PRO A C 1
ATOM 1439 O O . PRO A 1 183 ? -9.152 5.135 -2.836 1.00 89.94 183 PRO A O 1
ATOM 1442 N N . VAL A 1 184 ? -7.892 6.027 -1.200 1.00 90.44 184 VAL A N 1
ATOM 1443 C CA . VAL A 1 184 ? -8.107 4.949 -0.236 1.00 90.44 184 VAL A CA 1
ATOM 1444 C C . VAL A 1 184 ? -8.456 5.551 1.118 1.00 90.44 184 VAL A C 1
ATOM 1446 O O . VAL A 1 184 ? -7.731 6.403 1.634 1.00 90.44 184 VAL A O 1
ATOM 1449 N N . ARG A 1 185 ? -9.571 5.089 1.687 1.00 89.94 185 ARG A N 1
ATOM 1450 C CA . ARG A 1 185 ? -10.030 5.408 3.039 1.00 89.94 185 ARG A CA 1
ATOM 1451 C C . ARG A 1 185 ? -10.669 4.166 3.647 1.00 89.94 185 ARG A C 1
ATOM 1453 O O . ARG A 1 185 ? -11.417 3.468 2.967 1.00 89.94 185 ARG A O 1
ATOM 1460 N N . GLY A 1 186 ? -10.400 3.917 4.920 1.00 92.25 186 GLY A N 1
ATOM 1461 C CA . GLY A 1 186 ? -11.008 2.822 5.666 1.00 92.25 186 GLY A CA 1
ATOM 1462 C C . GLY A 1 186 ? -10.373 2.687 7.038 1.00 92.25 186 GLY A C 1
ATOM 1463 O O . GLY A 1 186 ? -9.927 3.681 7.609 1.00 92.25 186 GLY A O 1
ATOM 1464 N N . MET A 1 187 ? -10.310 1.465 7.548 1.00 95.00 187 MET A N 1
ATOM 1465 C CA . MET A 1 187 ? -9.695 1.163 8.834 1.00 95.00 187 MET A CA 1
ATOM 1466 C C . MET A 1 187 ? -8.537 0.181 8.686 1.00 95.00 187 MET A C 1
ATOM 1468 O O . MET A 1 187 ? -8.545 -0.685 7.808 1.00 95.00 187 MET A O 1
ATOM 1472 N N . VAL A 1 188 ? -7.581 0.292 9.597 1.00 95.94 188 VAL A N 1
ATOM 1473 C CA . VAL A 1 188 ? -6.669 -0.791 9.958 1.00 95.94 188 VAL A CA 1
ATOM 1474 C C . VAL A 1 188 ? -7.181 -1.451 11.232 1.00 95.94 188 VAL A C 1
ATOM 1476 O O . VAL A 1 188 ? -7.618 -0.763 12.155 1.00 95.94 188 VAL A O 1
ATOM 1479 N N . GLU A 1 189 ? -7.145 -2.774 11.267 1.00 96.69 189 GLU A N 1
ATOM 1480 C CA . GLU A 1 189 ? -7.438 -3.597 12.435 1.00 96.69 189 GLU A CA 1
ATOM 1481 C C . GLU A 1 189 ? -6.130 -4.170 12.978 1.00 96.69 189 GLU A C 1
ATOM 1483 O O . GLU A 1 189 ? -5.299 -4.658 12.215 1.00 96.69 189 GLU A O 1
ATOM 1488 N N . ILE A 1 190 ? -5.941 -4.095 14.292 1.00 96.81 190 ILE A N 1
ATOM 1489 C CA . ILE A 1 190 ? -4.773 -4.626 14.988 1.00 96.81 190 ILE A CA 1
ATOM 1490 C C . ILE A 1 190 ? -5.250 -5.685 15.978 1.00 96.81 190 ILE A C 1
ATOM 1492 O O . ILE A 1 190 ? -6.009 -5.402 16.908 1.00 96.81 190 ILE A O 1
ATOM 1496 N N . LEU A 1 191 ? -4.780 -6.907 15.773 1.00 95.69 191 LEU A N 1
ATOM 1497 C CA . LEU A 1 191 ? -5.060 -8.089 16.567 1.00 95.69 191 LEU A CA 1
ATOM 1498 C C . LEU A 1 191 ? -3.988 -8.288 17.636 1.00 95.69 191 LEU A C 1
ATOM 1500 O O . LEU A 1 191 ? -2.838 -7.862 17.505 1.00 95.69 191 LEU A O 1
ATOM 1504 N N . PHE A 1 192 ? -4.376 -8.976 18.703 1.00 94.50 192 PHE A N 1
ATOM 1505 C CA . PHE A 1 192 ? -3.465 -9.347 19.774 1.00 94.50 192 PHE A CA 1
ATOM 1506 C C . PHE A 1 192 ? -2.359 -10.281 19.272 1.00 94.50 192 PHE A C 1
ATOM 1508 O O . PHE A 1 192 ? -2.612 -11.193 18.485 1.00 94.50 192 PHE A O 1
ATOM 1515 N N . SER A 1 193 ? -1.152 -10.078 19.793 1.00 93.19 193 SER A N 1
ATOM 1516 C CA . SER A 1 193 ? -0.019 -10.976 19.612 1.00 93.19 193 SER A CA 1
ATOM 1517 C C . SER A 1 193 ? 0.530 -11.364 20.981 1.00 93.19 193 SER A C 1
ATOM 1519 O O . SER A 1 193 ? 0.845 -10.469 21.762 1.00 93.19 193 SER A O 1
ATOM 1521 N N . PRO A 1 194 ? 0.683 -12.662 21.296 1.00 88.75 194 PRO A N 1
ATOM 1522 C CA . PRO A 1 194 ? 1.295 -13.093 22.551 1.00 88.75 194 PRO A CA 1
ATOM 1523 C C . PRO A 1 194 ? 2.809 -12.842 22.596 1.00 88.75 194 PRO A C 1
ATOM 1525 O O . PRO A 1 194 ? 3.416 -12.993 23.653 1.00 88.75 194 PRO A O 1
ATOM 1528 N N . THR A 1 195 ? 3.427 -12.503 21.461 1.00 86.69 195 THR A N 1
ATOM 1529 C CA . THR A 1 195 ? 4.872 -12.291 21.336 1.00 86.69 195 THR A CA 1
ATOM 1530 C C . THR A 1 195 ? 5.241 -10.830 21.092 1.00 86.69 195 THR A C 1
ATOM 1532 O O . THR A 1 195 ? 6.394 -10.558 20.793 1.00 86.69 195 THR A O 1
ATOM 1535 N N . ASP A 1 196 ? 4.309 -9.881 21.228 1.00 78.06 196 ASP A N 1
ATOM 1536 C CA . ASP A 1 196 ? 4.589 -8.451 21.009 1.00 78.06 196 ASP A CA 1
ATOM 1537 C C . ASP A 1 196 ? 5.618 -7.859 21.989 1.00 78.06 196 ASP A C 1
ATOM 1539 O O . ASP A 1 196 ? 6.243 -6.843 21.697 1.00 78.06 196 ASP A O 1
ATOM 1543 N N . VAL A 1 197 ? 5.781 -8.485 23.155 1.00 73.44 197 VAL A N 1
ATOM 1544 C CA . VAL A 1 197 ? 6.769 -8.131 24.186 1.00 73.44 197 VAL A CA 1
ATOM 1545 C C . VAL A 1 197 ? 8.102 -8.864 24.032 1.00 73.44 197 VAL A C 1
ATOM 1547 O O . VAL A 1 197 ? 9.040 -8.594 24.784 1.00 73.44 197 VAL A O 1
ATOM 1550 N N . VAL A 1 198 ? 8.195 -9.819 23.105 1.00 78.56 198 VAL A N 1
ATOM 1551 C CA . VAL A 1 198 ? 9.441 -10.543 22.845 1.00 78.56 198 VAL A CA 1
ATOM 1552 C C . VAL A 1 198 ? 10.325 -9.653 21.980 1.00 78.56 198 VAL A C 1
ATOM 1554 O O . VAL A 1 198 ? 9.883 -9.138 20.961 1.00 78.56 198 VAL A O 1
ATOM 1557 N N . VAL A 1 199 ? 11.572 -9.449 22.404 1.00 73.19 199 VAL A N 1
ATOM 1558 C CA . VAL A 1 199 ? 12.543 -8.659 21.637 1.00 73.19 199 VAL A CA 1
ATOM 1559 C C . VAL A 1 199 ? 12.892 -9.414 20.355 1.00 73.19 199 VAL A C 1
ATOM 1561 O O . VAL A 1 199 ? 13.238 -10.595 20.424 1.00 73.19 199 VAL A O 1
ATOM 1564 N N . ASP A 1 200 ? 12.810 -8.728 19.214 1.00 69.75 200 ASP A N 1
ATOM 1565 C CA . ASP A 1 200 ? 13.232 -9.267 17.919 1.00 69.75 200 ASP A CA 1
ATOM 1566 C C . ASP A 1 200 ? 14.708 -9.709 17.979 1.00 69.75 200 ASP A C 1
ATOM 1568 O O . ASP A 1 200 ? 15.548 -9.018 18.565 1.00 69.75 200 ASP A O 1
ATOM 1572 N N . VAL A 1 201 ? 15.012 -10.873 17.394 1.00 68.50 201 VAL A N 1
ATOM 1573 C CA . VAL A 1 201 ? 16.368 -11.457 17.331 1.00 68.50 201 VAL A CA 1
ATOM 1574 C C . VAL A 1 201 ? 17.048 -11.099 16.018 1.00 68.50 201 VAL A C 1
ATOM 1576 O O . VAL A 1 201 ? 16.394 -11.258 14.963 1.00 68.50 201 VAL A O 1
#

Sequence (201 aa):
MSRSRLVNPAQDLQADAGAVLWSFIKGEQLEFPITLSFIEDATVQPSNNYAYEAVIVEAQNTVGQTTKPTTIQPAGVQTTLTVRRTTLIGTWSAVVAYNKEEIVLYNGIYYKLLKGAGRVDATVPSADPLWEVTTLNKVYLQFPSNIASTWTVQPAVNVPVYGFFELRITEPTDPIFQRTWKPVRGMVEILFSPTDVVVDV

=== Feature glossary ===
A reading guide for the features in this record.

Start from the sequence.

  · Sequence gives the chain of amino acids in standard one-letter code (A=alanine, C=cysteine, …, Y=tyrosine), read N→C. It is the only feature that is directly encoded by the gene; all structural features are derived from the folded form of this sequence.

Fold it, and you get atomic coordinates and the backbone conformation that goes with them.

  · Structure coordinates are given as an mmCIF _atom_site loop: one row per atom with element, residue name, chain id, sequence number, and x/y/z position in Å. Only the four main-chain atoms per residue are included here; side chains are omitted to keep the record compact.

  · Backbone dihedral angles. Every residue except chain termini has a φ (preceding-C → N → Cα → C) and a ψ (N → Cα → C → next-N). They are reported in degrees following the IUPAC sign convention. Secondary structure is essentially a statement about which (φ, ψ) basin each residue occupies.

  · Eight-state secondary structure (DSSP): H is the canonical α-helix, G the tighter 3₁₀-helix, I the wider π-helix; E/B are β-structure, T and S are turns and bends, and '-' is everything else. DSSP derives these from the pattern of main-chain N–H···O=C hydrogen bonds, not from the sequence.

  · SS3 is a coarse helix/strand/coil call (letters a/b/c) made by the P-SEA algorithm from inter-Cα distances and dihedrals. It is less detailed than DSSP but needs only Cα positions.

Summarize the fold with a handful of shape descriptors and a per-residue structural alphabet.

  · Radius of gyration (Rg) is the root-mean-square distance of Cα atoms from their centroid — a single number for overall size and compactness. A globular domain of N residues has Rg ≈ 2.2·N^0.38 Å; an extended or disordered chain has a much larger Rg. The Cα contact count is the number of residue pairs whose Cα atoms are within 8 Å and are more than four positions apart in sequence — a standard proxy for tertiary packing density. The bounding box is the smallest axis-aligned box enclosing all Cα atoms.

  · 3Di is Foldseek's structural alphabet. Each residue is assigned one of twenty discrete states based on how its Cα sits relative to its spatial (not sequential) neighbors. Aligning 3Di strings finds structural homologs roughly as well as full 3D superposition, but orders of magnitude faster.

  · Solvent-accessible surface area (SASA) is the area in Å² traced out by the centre of a 1.4 Å probe sphere (a water molecule) rolled over the protein's van der Waals surface (Shrake–Rupley / Lee–Richards construction). Buried residues have near-zero SASA; fully exposed residues can exceed 200 Å². The total SASA scales roughly with the number of surface residues.

Ask how reliable the model is.

  · For AlphaFold models, the B-factor field carries pLDDT — the model's own estimate of local accuracy on a 0–100 scale. Regions with pLDDT<50 should be treated as essentially unmodeled; they often correspond to intrinsically disordered segments.

  · For experimental (PDB) structures, the B-factor (temperature factor) quantifies the positional spread of each atom in the crystal — a combination of thermal vibration and static disorder — in units of Å². High B-factors mark flexible loops or poorly resolved regions; low B-factors mark the rigid, well-ordered core.

  · Predicted Aligned Error (PAE) is an AlphaFold confidence matrix: entry (i, j) is the expected error in the position of residue j, in ångströms, when the prediction is superimposed on the true structure at residue i. Low PAE within a block of residues means that block is internally rigid and well-predicted; high PAE between two blocks means their relative placement is uncertain even if each block individually is confident.

Place it in context: what it resembles, what it is annotated as, and how it looks.

  · Structural nearest neighbors (via Foldseek easy-search vs the PDB). Reported per hit: target PDB id, E-value, and alignment TM-score. A TM-score above ~0.5 is the conventional threshold for 'same fold'.

  · Functional annotations link the protein to curated databases. InterPro entries identify conserved domains and families by matching the sequence against member-database signatures (Pfam, PROSITE, CDD, …). Gene Ontology (GO) terms describe molecular function, biological process, and cellular component in a controlled vocabulary. CATH places the structure in a hierarchical fold classification (Class/Architecture/Topology/Homologous-superfamily). The organism is the source species.

  · The contact map is a binary N×N matrix image: pixel (i, j) is dark where Cα_i and Cα_j are within 8 Å and |i−j|>4. Because the |i−j|>4 filter removes local helical contacts, off-diagonal stripes parallel to the main diagonal indicate parallel β-sheets; stripes perpendicular to it indicate antiparallel β-sheets. The Ramachandran plot scatters every residue's (φ, ψ) pair against the sterically allowed regions. The PAE heatmap renders the predicted-aligned-error matrix.

  · Six rendered views show the 3D structure from the faces of a cube — i.e. along ±x, ±y, ±z. Rendering representation is drawn randomly per protein from cartoon (secondary-structure ribbons), sticks (backbone bonds), or molecular surface; coloring is either N→C rainbow (blue at the N-terminus through red at the C-terminus) or one color per chain.